Protein AF-A0A838J2B7-F1 (afdb_monomer)

Mean predicted aligned error: 11.48 Å

Sequence (201 aa):
MEIVDRGQGKREWSMERNNLASLQYEGLQAEKRDKMNARLQIWSLFVGLVGAFGLASLQAGTVSYLVALYPFLAMCIARYASHNESVLDQVKEYLLKIEEKSNYSGYERYNRTSQRRSSGSHLKALRDAILTTQALATCMIAVRLLDNSIPLTVVIVVVELVVLIATWRLLRGPCLSLPTVWNTCRKRIHVTLHSENAREA

Radius of gyration: 25.35 Å; Cα contacts (8 Å, |Δi|>4): 107; chains: 1; bounding box: 70×47×80 Å

Foldseek 3Di:
DDPPCPPVVVVVVVVVVVVVLVVVLVVLVVLLVVLVVVLVVLVVVVVVLLVVLVVQCPDDDDSNCCLLCSLVVLLVSLLVNLVSLLVSVVSLVVSVVSCVVVVHPDPSVVCVVVVVPVSLPSLVVSLVVSLVSLVVSLVSVLVVCVVPDPVVNVVSNVVSVVSNVSSNCSSVPPSPNPPPVVVVVVVVVVVVVVVVVVVVD

Structure (mmCIF, N/CA/C/O backbone):
data_AF-A0A838J2B7-F1
#
_entry.id   AF-A0A838J2B7-F1
#
loop_
_atom_site.group_PDB
_atom_site.id
_atom_site.type_symbol
_atom_site.label_atom_id
_atom_site.label_alt_id
_atom_site.label_comp_id
_atom_site.label_asym_id
_atom_site.label_entity_id
_atom_site.label_seq_id
_atom_site.pdbx_PDB_ins_code
_atom_site.Cartn_x
_atom_site.Cartn_y
_atom_site.Cartn_z
_atom_site.occupancy
_atom_site.B_iso_or_equiv
_atom_site.auth_seq_id
_atom_site.auth_comp_id
_atom_site.auth_asym_id
_atom_site.auth_atom_id
_atom_site.pdbx_PDB_model_num
ATOM 1 N N . MET A 1 1 ? -45.005 -23.645 50.947 1.00 41.09 1 MET A N 1
ATOM 2 C CA . MET A 1 1 ? -45.191 -22.494 50.039 1.00 41.09 1 MET A CA 1
ATOM 3 C C . MET A 1 1 ? -43.827 -21.826 49.913 1.00 41.09 1 MET A C 1
ATOM 5 O O . MET A 1 1 ? -43.489 -20.972 50.718 1.00 41.09 1 MET A O 1
ATOM 9 N N . GLU A 1 2 ? -42.982 -22.328 49.012 1.00 45.53 2 GLU A N 1
ATOM 10 C CA . GLU A 1 2 ? -41.641 -21.780 48.783 1.00 45.53 2 GLU A CA 1
ATOM 11 C C . GLU A 1 2 ? -41.741 -20.634 47.782 1.00 45.53 2 GLU A C 1
ATOM 13 O O . GLU A 1 2 ? -42.086 -20.822 46.615 1.00 45.53 2 GLU A O 1
ATOM 18 N N . ILE A 1 3 ? -41.462 -19.424 48.259 1.00 52.47 3 ILE A N 1
ATOM 19 C CA . ILE A 1 3 ? -41.260 -18.260 47.405 1.00 52.47 3 ILE A CA 1
ATOM 20 C C . ILE A 1 3 ? -39.850 -18.414 46.837 1.00 52.47 3 ILE A C 1
ATOM 22 O O . ILE A 1 3 ? -38.874 -17.947 47.415 1.00 52.47 3 ILE A O 1
ATOM 26 N N . VAL A 1 4 ? -39.746 -19.152 45.731 1.00 57.50 4 VAL A N 1
ATOM 27 C CA . VAL A 1 4 ? -38.505 -19.278 44.965 1.00 57.50 4 VAL A CA 1
ATOM 28 C C . VAL A 1 4 ? -38.117 -17.890 44.460 1.00 57.50 4 VAL A C 1
ATOM 30 O O . VAL A 1 4 ? -38.847 -17.249 43.696 1.00 57.50 4 VAL A O 1
ATOM 33 N N . ASP A 1 5 ? -36.964 -17.439 44.939 1.00 56.81 5 ASP A N 1
ATOM 34 C CA . ASP A 1 5 ? -36.328 -16.153 44.695 1.00 56.81 5 ASP A CA 1
ATOM 35 C C . ASP A 1 5 ? -35.980 -15.977 43.203 1.00 56.81 5 ASP A C 1
ATOM 37 O O . ASP A 1 5 ? -34.863 -16.217 42.745 1.00 56.81 5 ASP A O 1
ATOM 41 N N . ARG A 1 6 ? -36.960 -15.539 42.397 1.00 56.44 6 ARG A N 1
ATOM 42 C CA . ARG A 1 6 ? -36.756 -15.179 40.977 1.00 56.44 6 ARG A CA 1
ATOM 43 C C . ARG A 1 6 ? -35.840 -13.955 40.789 1.00 56.44 6 ARG A C 1
ATOM 45 O O . ARG A 1 6 ? -35.587 -13.558 39.649 1.00 56.44 6 ARG A O 1
ATOM 52 N N . GLY A 1 7 ? -35.371 -13.325 41.869 1.00 54.50 7 GLY A N 1
ATOM 53 C CA . GLY A 1 7 ? -34.506 -12.148 41.835 1.00 54.50 7 GLY A CA 1
ATOM 54 C C . GLY A 1 7 ? -33.035 -12.468 41.565 1.00 54.50 7 GLY A C 1
ATOM 55 O O . GLY A 1 7 ? -32.361 -11.666 40.913 1.00 54.50 7 GLY A O 1
ATOM 56 N N . GLN A 1 8 ? -32.545 -13.634 42.004 1.00 53.47 8 GLN A N 1
ATOM 57 C CA . GLN A 1 8 ? -31.124 -13.992 41.888 1.00 53.47 8 GLN A CA 1
ATOM 58 C C . GLN A 1 8 ? -30.700 -14.292 40.448 1.00 53.47 8 GLN A C 1
ATOM 60 O O . GLN A 1 8 ? -29.741 -13.688 39.965 1.00 53.47 8 GLN A O 1
ATOM 65 N N . GLY A 1 9 ? -31.484 -15.084 39.708 1.00 52.41 9 GLY A N 1
ATOM 66 C CA . GLY A 1 9 ? -31.160 -15.404 38.314 1.00 52.41 9 GLY A CA 1
ATOM 67 C C . GLY A 1 9 ? -31.020 -14.150 37.445 1.00 52.41 9 GLY A C 1
ATOM 68 O O . GLY A 1 9 ? -30.077 -14.017 36.674 1.00 52.41 9 GLY A O 1
ATOM 69 N N . LYS A 1 10 ? -31.895 -13.147 37.618 1.00 54.88 10 LYS A N 1
ATOM 70 C CA . LYS A 1 10 ? -31.857 -11.910 36.814 1.00 54.88 10 LYS A CA 1
ATOM 71 C C . LYS A 1 10 ? -30.566 -11.097 37.005 1.00 54.88 10 LYS A C 1
ATOM 73 O O . LYS A 1 10 ? -30.174 -10.390 36.076 1.00 54.88 10 LYS A O 1
ATOM 78 N N . ARG A 1 11 ? -29.921 -11.185 38.178 1.00 54.81 11 ARG A N 1
ATOM 79 C CA . ARG A 1 11 ? -28.642 -10.510 38.464 1.00 54.81 11 ARG A CA 1
ATOM 80 C C . ARG A 1 11 ? -27.459 -11.256 37.847 1.00 54.81 11 ARG A C 1
ATOM 82 O O . ARG A 1 11 ? -26.610 -10.601 37.245 1.00 54.81 11 ARG A O 1
ATOM 89 N N . GLU A 1 12 ? -27.449 -12.585 37.892 1.00 55.91 12 GLU A N 1
ATOM 90 C CA . GLU A 1 12 ? -26.431 -13.419 37.230 1.00 55.91 12 GLU A CA 1
ATOM 91 C C . GLU A 1 12 ? -26.386 -13.180 35.714 1.00 55.91 12 GLU A C 1
ATOM 93 O O . GLU A 1 12 ? -25.348 -12.782 35.184 1.00 55.91 12 GLU A O 1
ATOM 98 N N . TRP A 1 13 ? -27.542 -13.231 35.036 1.00 55.97 13 TRP A N 1
ATOM 99 C CA . TRP A 1 13 ? -27.650 -12.943 33.595 1.00 55.97 13 TRP A CA 1
ATOM 100 C C . TRP A 1 13 ? -27.241 -11.510 33.212 1.00 55.97 13 TRP A C 1
ATOM 102 O O . TRP A 1 13 ? -27.039 -11.204 32.032 1.00 55.97 13 TRP A O 1
ATOM 112 N N . SER A 1 14 ? -27.209 -10.581 34.173 1.00 59.03 14 SER A N 1
ATOM 113 C CA . SER A 1 14 ? -26.758 -9.203 33.946 1.00 59.03 14 SER A CA 1
ATOM 114 C C . SER A 1 14 ? -25.241 -9.060 34.095 1.00 59.03 14 SER A C 1
ATOM 116 O O . SER A 1 14 ? -24.624 -8.367 33.289 1.00 59.03 14 SER A O 1
ATOM 118 N N . MET A 1 15 ? -24.630 -9.773 35.050 1.00 58.16 15 MET A N 1
ATOM 119 C CA . MET A 1 15 ? -23.174 -9.811 35.217 1.00 58.16 15 MET A CA 1
ATOM 120 C C . MET A 1 15 ? -22.492 -10.547 34.064 1.00 58.16 15 MET A C 1
ATOM 122 O O . MET A 1 15 ? -21.508 -10.049 33.523 1.00 58.16 15 MET A O 1
ATOM 126 N N . GLU A 1 16 ? -23.055 -11.668 33.616 1.00 62.00 16 GLU A N 1
ATOM 127 C CA . GLU A 1 16 ? -22.511 -12.427 32.489 1.00 62.00 16 GLU A CA 1
ATOM 128 C C . GLU A 1 16 ? -22.553 -11.621 31.180 1.00 62.00 16 GLU A C 1
ATOM 130 O O . GLU A 1 16 ? -21.563 -11.549 30.454 1.00 62.00 16 GLU A O 1
ATOM 135 N N . ARG A 1 17 ? -23.653 -10.901 30.912 1.00 60.91 17 ARG A N 1
ATOM 136 C CA . ARG A 1 17 ? -23.752 -10.008 29.742 1.00 60.91 17 ARG A CA 1
ATOM 137 C C . ARG A 1 17 ? -22.763 -8.847 29.782 1.00 60.91 17 ARG A C 1
ATOM 139 O O . ARG A 1 17 ? -22.228 -8.484 28.736 1.00 60.91 17 ARG A O 1
ATOM 146 N N . ASN A 1 18 ? -22.509 -8.282 30.960 1.00 66.12 18 ASN A N 1
ATOM 147 C CA . ASN A 1 18 ? -21.516 -7.221 31.118 1.00 66.12 18 ASN A CA 1
ATOM 148 C C . ASN A 1 18 ? -20.088 -7.750 30.901 1.00 66.12 18 ASN A C 1
ATOM 150 O O . ASN A 1 18 ? -19.308 -7.087 30.221 1.00 66.12 18 ASN A O 1
ATOM 154 N N . ASN A 1 19 ? -19.779 -8.962 31.377 1.00 70.00 19 ASN A N 1
ATOM 155 C CA . ASN A 1 19 ? -18.492 -9.625 31.134 1.00 70.00 19 ASN A CA 1
ATOM 156 C C . ASN A 1 19 ? -18.292 -10.009 29.658 1.00 70.00 19 ASN A C 1
ATOM 158 O O . ASN A 1 19 ? -17.203 -9.853 29.112 1.00 70.00 19 ASN A O 1
ATOM 162 N N . LEU A 1 20 ? -19.341 -10.466 28.968 1.00 69.00 20 LEU A N 1
ATOM 163 C CA . LEU A 1 20 ? -19.270 -10.738 27.528 1.00 69.00 20 LEU A CA 1
ATOM 164 C C . LEU A 1 20 ? -19.027 -9.454 26.723 1.00 69.00 20 LEU A C 1
ATOM 166 O O . LEU A 1 20 ? -18.262 -9.460 25.760 1.00 69.00 20 LEU A O 1
ATOM 170 N N . ALA A 1 21 ? -19.649 -8.342 27.124 1.00 68.19 21 ALA A N 1
ATOM 171 C CA . ALA A 1 21 ? -19.441 -7.048 26.485 1.00 68.19 21 ALA A CA 1
ATOM 172 C C . ALA A 1 21 ? -18.021 -6.502 26.719 1.00 68.19 21 ALA A C 1
ATOM 174 O O . ALA A 1 21 ? -17.429 -5.950 25.788 1.00 68.19 21 ALA A O 1
ATOM 175 N N . SER A 1 22 ? -17.451 -6.680 27.918 1.00 74.81 22 SER A N 1
ATOM 176 C CA . SER A 1 22 ? -16.067 -6.279 28.200 1.00 74.81 22 SER A CA 1
ATOM 177 C C . SER A 1 22 ? -15.058 -7.135 27.432 1.00 74.81 22 SER A C 1
ATOM 179 O O . SER A 1 22 ? -14.165 -6.580 26.798 1.00 74.81 22 SER A O 1
ATOM 181 N N . LEU A 1 23 ? -15.249 -8.458 27.378 1.00 78.50 23 LEU A N 1
ATOM 182 C CA . LEU A 1 23 ? -14.400 -9.366 26.596 1.00 78.50 23 LEU A CA 1
ATOM 183 C C . LEU A 1 23 ? -14.429 -9.040 25.095 1.00 78.50 23 LEU A C 1
ATOM 185 O O . LEU A 1 23 ? -13.388 -9.024 24.439 1.00 78.50 23 LEU A O 1
ATOM 189 N N . GLN A 1 24 ? -15.604 -8.724 24.539 1.00 77.94 24 GLN A N 1
ATOM 190 C CA . GLN A 1 24 ? -15.716 -8.278 23.145 1.00 77.94 24 GLN A CA 1
ATOM 191 C C . GLN A 1 24 ? -14.983 -6.954 22.898 1.00 77.94 24 GLN A C 1
ATOM 193 O O . GLN A 1 24 ? -14.338 -6.790 21.861 1.00 77.94 24 GLN A O 1
ATOM 198 N N . TYR A 1 25 ? -15.067 -6.013 23.842 1.00 79.50 25 TYR A N 1
ATOM 199 C CA . TYR A 1 25 ? -14.361 -4.738 23.748 1.00 79.50 25 TYR A CA 1
ATOM 200 C C . TYR A 1 25 ? -12.839 -4.927 23.771 1.00 79.50 25 TYR A C 1
ATOM 202 O O . TYR A 1 25 ? -12.134 -4.360 22.935 1.00 79.50 25 TYR A O 1
ATOM 210 N N . GLU A 1 26 ? -12.332 -5.760 24.681 1.00 82.50 26 GLU A N 1
ATOM 211 C CA . GLU A 1 26 ? -10.909 -6.102 24.770 1.00 82.50 26 GLU A CA 1
ATOM 212 C C . GLU A 1 26 ? -10.407 -6.813 23.508 1.00 82.50 26 GLU A C 1
ATOM 214 O O . GLU A 1 26 ? -9.342 -6.464 22.992 1.00 82.50 26 GLU A O 1
ATOM 219 N N . GLY A 1 27 ? -11.202 -7.736 22.955 1.00 84.75 27 GLY A N 1
ATOM 220 C CA . GLY A 1 27 ? -10.899 -8.404 21.689 1.00 84.75 27 GLY A CA 1
ATOM 221 C C . GLY A 1 27 ? -10.775 -7.423 20.519 1.00 84.75 27 GLY A C 1
ATOM 222 O O . GLY A 1 27 ? -9.783 -7.443 19.792 1.00 84.75 27 GLY A O 1
ATOM 223 N N . LEU A 1 28 ? -11.725 -6.493 20.376 1.00 82.06 28 LEU A N 1
ATOM 224 C CA . LEU A 1 28 ? -11.684 -5.459 19.330 1.00 82.06 28 LEU A CA 1
ATOM 225 C C . LEU A 1 28 ? -10.518 -4.472 19.521 1.00 82.06 28 LEU A C 1
ATOM 227 O O . LEU A 1 28 ? -9.924 -3.998 18.551 1.00 82.06 28 LEU A O 1
ATOM 231 N N . GLN A 1 29 ? -10.159 -4.165 20.769 1.00 86.12 29 GLN A N 1
ATOM 232 C CA . GLN A 1 29 ? -8.979 -3.362 21.106 1.00 86.12 29 GLN A CA 1
ATOM 233 C C . GLN A 1 29 ? -7.667 -4.076 20.746 1.00 86.12 29 GLN A C 1
ATOM 235 O O . GLN A 1 29 ? -6.719 -3.423 20.297 1.00 86.12 29 GLN A O 1
ATOM 240 N N . ALA A 1 30 ? -7.590 -5.396 20.942 1.00 87.88 30 ALA A N 1
ATOM 241 C CA . ALA A 1 30 ? -6.452 -6.206 20.512 1.00 87.88 30 ALA A CA 1
ATOM 242 C C . ALA A 1 30 ? -6.344 -6.229 18.980 1.00 87.88 30 ALA A C 1
ATOM 244 O O . ALA A 1 30 ? -5.296 -5.877 18.442 1.00 87.88 30 ALA A O 1
ATOM 245 N N . GLU A 1 31 ? -7.450 -6.479 18.273 1.00 85.50 31 GLU A N 1
ATOM 246 C CA . GLU A 1 31 ? -7.479 -6.468 16.805 1.00 85.50 31 GLU A CA 1
ATOM 247 C C . GLU A 1 31 ? -7.051 -5.105 16.233 1.00 85.50 31 GLU A C 1
ATOM 249 O O . GLU A 1 31 ? -6.242 -5.027 15.304 1.00 85.50 31 GLU A O 1
ATOM 254 N N . LYS A 1 32 ? -7.525 -4.000 16.823 1.00 86.94 32 LYS A N 1
ATOM 255 C CA . LYS A 1 32 ? -7.088 -2.647 16.450 1.00 86.94 32 LYS A CA 1
ATOM 256 C C . LYS A 1 32 ? -5.569 -2.483 16.589 1.00 86.94 32 LYS A C 1
ATOM 258 O O . LYS A 1 32 ? -4.944 -1.894 15.703 1.00 86.94 32 LYS A O 1
ATOM 263 N N . ARG A 1 33 ? -4.974 -2.973 17.684 1.00 88.25 33 ARG A N 1
ATOM 264 C CA . ARG A 1 33 ? -3.519 -2.920 17.911 1.00 88.25 33 ARG A CA 1
ATOM 265 C C . ARG A 1 33 ? -2.760 -3.746 16.878 1.00 88.25 33 ARG A C 1
ATOM 267 O O . ARG A 1 33 ? -1.802 -3.230 16.303 1.00 88.25 33 ARG A O 1
ATOM 274 N N . ASP A 1 34 ? -3.229 -4.948 16.565 1.00 89.38 34 ASP A N 1
ATOM 275 C CA . ASP A 1 34 ? -2.608 -5.810 15.555 1.00 89.38 34 ASP A CA 1
ATOM 276 C C . ASP A 1 34 ? -2.622 -5.159 14.170 1.00 89.38 34 ASP A C 1
ATOM 278 O O . ASP A 1 34 ? -1.604 -5.110 13.476 1.00 89.38 34 ASP A O 1
ATOM 282 N N . LYS A 1 35 ? -3.751 -4.557 13.782 1.00 86.38 35 LYS A N 1
ATOM 283 C CA . LYS A 1 35 ? -3.875 -3.829 12.510 1.00 86.38 35 LYS A CA 1
ATOM 284 C C . LYS A 1 35 ? -3.022 -2.563 12.470 1.00 86.38 35 LYS A C 1
ATOM 286 O O . LYS A 1 35 ? -2.488 -2.221 11.416 1.00 86.38 35 LYS A O 1
ATOM 291 N N . MET A 1 36 ? -2.844 -1.878 13.600 1.00 86.88 36 MET A N 1
ATOM 292 C CA . MET A 1 36 ? -1.889 -0.773 13.690 1.00 86.88 36 MET A CA 1
ATOM 293 C C . MET A 1 36 ? -0.442 -1.253 13.545 1.00 86.88 36 MET A C 1
ATOM 295 O O . MET A 1 36 ? 0.331 -0.596 12.851 1.00 86.88 36 MET A O 1
ATOM 299 N N . ASN A 1 37 ? -0.082 -2.398 14.127 1.00 90.12 37 ASN A N 1
ATOM 300 C CA . ASN A 1 37 ? 1.255 -2.975 13.992 1.00 90.12 37 ASN A CA 1
ATOM 301 C C . ASN A 1 37 ? 1.535 -3.454 12.553 1.00 90.12 37 ASN A C 1
ATOM 303 O O . ASN A 1 37 ? 2.631 -3.265 12.027 1.00 90.12 37 ASN A O 1
ATOM 307 N N . ALA A 1 38 ? 0.512 -3.960 11.856 1.00 88.56 38 ALA A N 1
ATOM 308 C CA . ALA A 1 38 ? 0.607 -4.335 10.445 1.00 88.56 38 ALA A CA 1
ATOM 309 C C . ALA A 1 38 ? 1.046 -3.170 9.535 1.00 88.56 38 ALA A C 1
ATOM 311 O O . ALA A 1 38 ? 1.657 -3.405 8.494 1.00 88.56 38 ALA A O 1
ATOM 312 N N . ARG A 1 39 ? 0.807 -1.907 9.924 1.00 90.50 39 ARG A N 1
ATOM 313 C CA . ARG A 1 39 ? 1.324 -0.733 9.197 1.00 90.50 39 ARG A CA 1
ATOM 314 C C . ARG A 1 39 ? 2.850 -0.707 9.170 1.00 90.50 39 ARG A C 1
ATOM 316 O O . ARG A 1 39 ? 3.431 -0.487 8.113 1.00 90.50 39 ARG A O 1
ATOM 323 N N . LEU A 1 40 ? 3.501 -0.976 10.304 1.00 90.31 40 LEU A N 1
ATOM 324 C CA . LEU A 1 40 ? 4.964 -1.043 10.384 1.00 90.31 40 LEU A CA 1
ATOM 325 C C . LEU A 1 40 ? 5.509 -2.197 9.540 1.00 90.31 40 LEU A C 1
ATOM 327 O O . LEU A 1 40 ? 6.508 -2.031 8.846 1.00 90.31 40 LEU A O 1
ATOM 331 N N . GLN A 1 41 ? 4.810 -3.335 9.536 1.00 93.06 41 GLN A N 1
ATOM 332 C CA . GLN A 1 41 ? 5.162 -4.477 8.694 1.00 93.06 41 GLN A CA 1
ATOM 333 C C . GLN A 1 41 ? 5.045 -4.156 7.194 1.00 93.06 41 GLN A C 1
ATOM 335 O O . GLN A 1 41 ? 5.874 -4.588 6.400 1.00 93.06 41 GLN A O 1
ATOM 340 N N . ILE A 1 42 ? 4.041 -3.375 6.786 1.00 92.81 42 ILE A N 1
ATOM 341 C CA . ILE A 1 42 ? 3.911 -2.913 5.396 1.00 92.81 42 ILE A CA 1
ATOM 342 C C . ILE A 1 42 ? 5.105 -2.037 5.006 1.00 92.81 42 ILE A C 1
ATOM 344 O O . ILE A 1 42 ? 5.654 -2.209 3.919 1.00 92.81 42 ILE A O 1
ATOM 348 N N . TRP A 1 43 ? 5.540 -1.135 5.890 1.00 93.69 43 TRP A N 1
ATOM 349 C CA . TRP A 1 43 ? 6.720 -0.306 5.640 1.00 93.69 43 TRP A CA 1
ATOM 350 C C . TRP A 1 43 ? 8.007 -1.119 5.566 1.00 93.69 43 TRP A C 1
ATOM 352 O O . TRP A 1 43 ? 8.809 -0.878 4.668 1.00 93.69 43 TRP A O 1
ATOM 362 N N . SER A 1 44 ? 8.208 -2.093 6.455 1.00 94.81 44 SER A N 1
ATOM 363 C CA . SER A 1 44 ? 9.405 -2.937 6.403 1.00 94.81 44 SER A CA 1
ATOM 364 C C . SER A 1 44 ? 9.446 -3.786 5.131 1.00 94.81 44 SER A C 1
ATOM 366 O O . SER A 1 44 ? 10.490 -3.860 4.486 1.00 94.81 44 SER A O 1
ATOM 368 N N . LEU A 1 45 ? 8.304 -4.343 4.711 1.00 94.31 45 LEU A N 1
ATOM 369 C CA . LEU A 1 45 ? 8.171 -5.044 3.433 1.00 94.31 45 LEU A CA 1
ATOM 370 C C . LEU A 1 45 ? 8.463 -4.121 2.248 1.00 94.31 45 LEU A C 1
ATOM 372 O O . LEU A 1 45 ? 9.200 -4.507 1.347 1.00 94.31 45 LEU A O 1
ATOM 376 N N . PHE A 1 46 ? 7.925 -2.899 2.257 1.00 94.06 46 PHE A N 1
ATOM 377 C CA . PHE A 1 46 ? 8.173 -1.914 1.207 1.00 94.06 46 PHE A CA 1
ATOM 378 C C . PHE A 1 46 ? 9.655 -1.527 1.117 1.00 94.06 46 PHE A C 1
ATOM 380 O O . PHE A 1 46 ? 10.227 -1.568 0.032 1.00 94.06 46 PHE A O 1
ATOM 387 N N . VAL A 1 47 ? 10.303 -1.215 2.243 1.00 94.62 47 VAL A N 1
ATOM 388 C CA . VAL A 1 47 ? 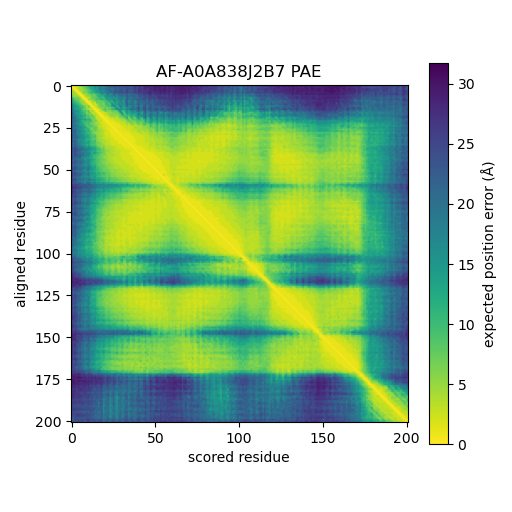11.736 -0.878 2.279 1.00 94.62 47 VAL A CA 1
ATOM 389 C C . VAL A 1 47 ? 12.588 -2.058 1.809 1.00 94.62 47 VAL A C 1
ATOM 391 O O . VAL A 1 47 ? 13.510 -1.863 1.019 1.00 94.62 47 VAL A O 1
ATOM 394 N N . GLY A 1 48 ? 12.256 -3.281 2.231 1.00 95.12 48 GLY A N 1
ATOM 395 C CA . GLY A 1 48 ? 12.925 -4.494 1.760 1.00 95.12 48 GLY A CA 1
ATOM 396 C C . GLY A 1 48 ? 12.777 -4.693 0.250 1.00 95.12 48 GLY A C 1
ATOM 397 O O . GLY A 1 48 ? 13.759 -4.990 -0.428 1.00 95.12 48 GLY A O 1
ATOM 398 N N . LEU A 1 49 ? 11.576 -4.458 -0.289 1.00 93.81 49 LEU A N 1
ATOM 399 C CA . LEU A 1 49 ? 11.291 -4.519 -1.722 1.00 93.81 49 LEU A CA 1
ATOM 400 C C . LEU A 1 49 ? 12.135 -3.489 -2.490 1.00 93.81 49 LEU A C 1
ATOM 402 O O . LEU A 1 49 ? 12.876 -3.848 -3.402 1.00 93.81 49 LEU A O 1
ATOM 406 N N . VAL A 1 50 ? 12.071 -2.217 -2.093 1.00 93.06 50 VAL A N 1
ATOM 407 C CA . VAL A 1 50 ? 12.826 -1.127 -2.730 1.00 93.06 50 VAL A CA 1
ATOM 408 C C . VAL A 1 50 ? 14.331 -1.389 -2.666 1.00 93.06 50 VAL A C 1
ATOM 410 O O . VAL A 1 50 ? 15.019 -1.202 -3.666 1.00 93.06 50 VAL A O 1
ATOM 413 N N . GLY A 1 51 ? 14.846 -1.873 -1.534 1.00 92.81 51 GLY A N 1
ATOM 414 C CA . GLY A 1 51 ? 16.257 -2.228 -1.383 1.00 92.81 51 GLY A CA 1
ATOM 415 C C . GLY A 1 51 ? 16.680 -3.379 -2.299 1.00 92.81 51 GLY A C 1
ATOM 416 O O . GLY A 1 51 ? 17.673 -3.260 -3.017 1.00 92.81 51 GLY A O 1
ATOM 417 N N . ALA A 1 52 ? 15.908 -4.470 -2.331 1.00 91.88 52 ALA A N 1
ATOM 418 C CA . ALA A 1 52 ? 16.207 -5.638 -3.157 1.00 91.88 52 ALA A CA 1
ATOM 419 C C . ALA A 1 52 ? 16.211 -5.303 -4.658 1.00 91.88 52 ALA A C 1
ATOM 421 O O . ALA A 1 52 ? 17.162 -5.638 -5.365 1.00 91.88 52 ALA A O 1
ATOM 422 N N . PHE A 1 53 ? 15.186 -4.596 -5.145 1.00 90.62 53 PHE A N 1
ATOM 423 C CA . PHE A 1 53 ? 15.110 -4.205 -6.556 1.00 90.62 53 PHE A CA 1
ATOM 424 C C . PHE A 1 53 ? 16.060 -3.060 -6.907 1.00 90.62 53 PHE A C 1
ATOM 426 O O . PHE A 1 53 ? 16.585 -3.031 -8.018 1.00 90.62 53 PHE A O 1
ATOM 433 N N . GLY A 1 54 ? 16.352 -2.165 -5.961 1.00 88.75 54 GLY A N 1
ATOM 434 C CA . GLY A 1 54 ? 17.401 -1.159 -6.106 1.00 88.75 54 GLY A CA 1
ATOM 435 C C . GLY A 1 54 ? 18.757 -1.809 -6.374 1.00 88.75 54 GLY A C 1
ATOM 436 O O . GLY A 1 54 ? 19.407 -1.480 -7.364 1.00 88.75 54 GLY A O 1
ATOM 437 N N . LEU A 1 55 ? 19.144 -2.808 -5.574 1.00 90.00 55 LEU A N 1
ATOM 438 C CA . LEU A 1 55 ? 20.373 -3.576 -5.799 1.00 90.00 55 LEU A CA 1
ATOM 439 C C . LEU A 1 55 ? 20.336 -4.374 -7.110 1.00 90.00 55 LEU A C 1
ATOM 441 O O . LEU A 1 55 ? 21.312 -4.347 -7.859 1.00 90.00 55 LEU A O 1
ATOM 445 N N . ALA A 1 56 ? 19.214 -5.028 -7.432 1.00 88.25 56 ALA A N 1
ATOM 446 C CA . ALA A 1 56 ? 19.057 -5.759 -8.694 1.00 88.25 56 ALA A CA 1
ATOM 447 C C . ALA A 1 56 ? 19.196 -4.841 -9.923 1.00 88.25 56 ALA A C 1
ATOM 449 O O . ALA A 1 56 ? 19.763 -5.245 -10.936 1.00 88.25 56 ALA A O 1
ATOM 450 N N . SER A 1 57 ? 18.742 -3.586 -9.827 1.00 85.50 57 SER A N 1
ATOM 451 C CA . SER A 1 57 ? 18.863 -2.603 -10.910 1.00 85.50 57 SER A CA 1
ATOM 452 C C . SER A 1 57 ? 20.315 -2.221 -11.218 1.00 85.50 57 SER A C 1
ATOM 454 O O . SER A 1 57 ? 20.647 -1.924 -12.365 1.00 85.50 57 SER A O 1
ATOM 456 N N . LEU A 1 58 ? 21.201 -2.268 -10.220 1.00 86.94 58 LEU A N 1
ATOM 457 C CA . LEU A 1 58 ? 22.620 -1.947 -10.385 1.00 86.94 58 LEU A CA 1
ATOM 458 C C . LEU A 1 58 ? 23.410 -3.098 -11.012 1.00 86.94 58 LEU A C 1
ATOM 460 O O . LEU A 1 58 ? 24.478 -2.870 -11.575 1.00 86.94 58 LEU A O 1
ATOM 464 N N . GLN A 1 59 ? 22.891 -4.325 -10.947 1.00 87.81 59 GLN A N 1
ATOM 465 C CA . GLN A 1 59 ? 23.545 -5.475 -11.556 1.00 87.81 59 GLN A CA 1
ATOM 466 C C . GLN A 1 59 ? 23.459 -5.404 -13.088 1.00 87.81 59 GLN A C 1
ATOM 468 O O . GLN A 1 59 ? 22.469 -4.948 -13.672 1.00 87.81 59 GLN A O 1
ATOM 473 N N . ALA A 1 60 ? 24.533 -5.834 -13.748 1.00 81.00 60 ALA A N 1
ATOM 474 C CA . ALA A 1 60 ? 24.587 -5.959 -15.199 1.00 81.00 60 ALA A CA 1
ATOM 475 C C . ALA A 1 60 ? 23.967 -7.291 -15.655 1.00 81.00 60 ALA A C 1
ATOM 477 O O . ALA A 1 60 ? 23.914 -8.266 -14.905 1.00 81.00 60 ALA A O 1
ATOM 478 N N . GLY A 1 61 ? 23.521 -7.340 -16.910 1.00 82.00 61 GLY A N 1
ATOM 479 C CA . GLY A 1 61 ? 22.967 -8.550 -17.516 1.00 82.00 61 GLY A CA 1
ATOM 480 C C . GLY A 1 61 ? 21.498 -8.804 -17.172 1.00 82.00 61 GLY A C 1
ATOM 481 O O . GLY A 1 61 ? 20.737 -7.888 -16.848 1.00 82.00 61 GLY A O 1
ATOM 482 N N . THR A 1 62 ? 21.084 -10.068 -17.283 1.00 82.44 62 THR A N 1
ATOM 483 C CA . THR A 1 62 ? 19.670 -10.476 -17.248 1.00 82.44 62 THR A CA 1
ATOM 484 C C . THR A 1 62 ? 18.981 -10.223 -15.908 1.00 82.44 62 THR A C 1
ATOM 486 O O . THR A 1 62 ? 17.771 -10.013 -15.875 1.00 82.44 62 THR A O 1
ATOM 489 N N . VAL A 1 63 ? 19.741 -10.178 -14.810 1.00 82.94 63 VAL A N 1
ATOM 490 C CA . VAL A 1 63 ? 19.206 -9.951 -13.456 1.00 82.94 63 VAL A CA 1
ATOM 491 C C . VAL A 1 63 ? 18.539 -8.579 -13.329 1.00 82.94 63 VAL A C 1
ATOM 493 O O . VAL A 1 63 ? 17.559 -8.430 -12.603 1.00 82.94 63 VAL A O 1
ATOM 496 N N . SER A 1 64 ? 18.986 -7.589 -14.105 1.00 80.31 64 SER A N 1
ATOM 497 C C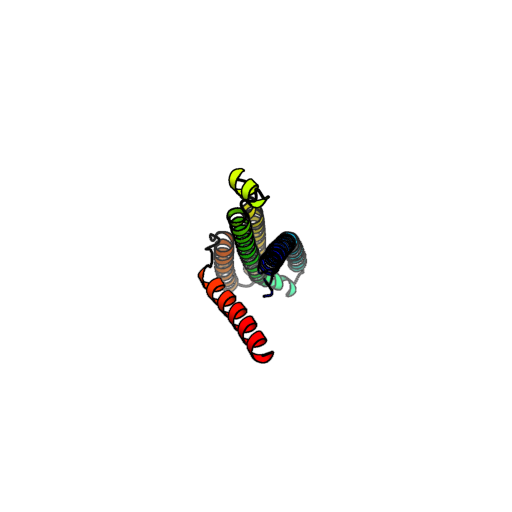A . SER A 1 64 ? 18.386 -6.253 -14.093 1.00 80.31 64 SER A CA 1
ATOM 498 C C . SER A 1 64 ? 16.951 -6.198 -14.617 1.00 80.31 64 SER A C 1
ATOM 500 O O . SER A 1 64 ? 16.187 -5.325 -14.207 1.00 80.31 64 SER A O 1
ATOM 502 N N . TYR A 1 65 ? 16.536 -7.159 -15.449 1.00 81.25 65 TYR A N 1
ATOM 503 C CA . TYR A 1 65 ? 15.152 -7.239 -15.919 1.00 81.25 65 TYR A CA 1
ATOM 504 C C . TYR A 1 65 ? 14.176 -7.661 -14.817 1.00 81.25 65 TYR A C 1
ATOM 506 O O . TYR A 1 65 ? 12.977 -7.429 -14.956 1.00 81.25 65 TYR A O 1
ATOM 514 N N . LEU A 1 66 ? 14.662 -8.200 -13.688 1.00 85.81 66 LEU A N 1
ATOM 515 C CA . LEU A 1 66 ? 13.807 -8.475 -12.530 1.00 85.81 66 LEU A CA 1
ATOM 516 C C . LEU A 1 66 ? 13.137 -7.204 -12.002 1.00 85.81 66 LEU A C 1
ATOM 518 O O . LEU A 1 66 ? 12.049 -7.297 -11.446 1.00 85.81 66 LEU A O 1
ATOM 522 N N . VAL A 1 67 ? 13.716 -6.018 -12.228 1.00 85.19 67 VAL A N 1
ATOM 523 C CA . VAL A 1 67 ? 13.112 -4.733 -11.838 1.00 85.19 67 VAL A CA 1
ATOM 524 C C . VAL A 1 67 ? 11.715 -4.548 -12.443 1.00 85.19 67 VAL A C 1
ATOM 526 O O . VAL A 1 67 ? 10.872 -3.931 -11.802 1.00 85.19 67 VAL A O 1
ATOM 529 N N . ALA A 1 68 ? 11.405 -5.164 -13.590 1.00 82.88 68 ALA A N 1
ATOM 530 C CA . ALA A 1 68 ? 10.062 -5.137 -14.181 1.00 82.88 68 ALA A CA 1
ATOM 531 C C . ALA A 1 68 ? 8.988 -5.854 -13.332 1.00 82.88 68 ALA A C 1
ATOM 533 O O . ALA A 1 68 ? 7.794 -5.652 -13.532 1.00 82.88 68 ALA A O 1
ATOM 534 N N . LEU A 1 69 ? 9.381 -6.684 -12.358 1.00 86.75 69 LEU A N 1
ATOM 535 C CA . LEU A 1 69 ? 8.451 -7.303 -11.406 1.00 86.75 69 LEU A CA 1
ATOM 536 C C . LEU A 1 69 ? 8.089 -6.374 -10.241 1.00 86.75 69 LEU A C 1
ATOM 538 O O . LEU A 1 69 ? 7.070 -6.594 -9.579 1.00 86.75 69 LEU A O 1
ATOM 542 N N . TYR A 1 70 ? 8.898 -5.342 -9.979 1.00 89.38 70 TYR A N 1
ATOM 543 C CA . TYR A 1 70 ? 8.692 -4.420 -8.862 1.00 89.38 70 TYR A CA 1
ATOM 544 C C . TYR A 1 70 ? 7.278 -3.812 -8.851 1.00 89.38 70 TYR A C 1
ATOM 546 O O . TYR A 1 70 ? 6.629 -3.849 -7.803 1.00 89.38 70 TYR A O 1
ATOM 554 N N . PRO A 1 71 ? 6.733 -3.321 -9.977 1.00 86.12 71 PRO A N 1
ATOM 555 C CA . PRO A 1 71 ? 5.462 -2.595 -9.963 1.00 86.12 71 PRO A CA 1
ATOM 556 C C . PRO A 1 71 ? 4.271 -3.500 -9.655 1.00 86.12 71 PRO A C 1
ATOM 558 O O . PRO A 1 71 ? 3.367 -3.086 -8.926 1.00 86.12 71 PRO A O 1
ATOM 561 N N . PHE A 1 72 ? 4.321 -4.765 -10.080 1.00 88.25 72 PHE A N 1
ATOM 562 C CA . PHE A 1 72 ? 3.349 -5.789 -9.690 1.00 88.25 72 PHE A CA 1
ATOM 563 C C . PHE A 1 72 ? 3.390 -6.078 -8.185 1.00 88.25 72 PHE A C 1
ATOM 565 O O . PHE A 1 72 ? 2.348 -6.134 -7.531 1.00 88.25 72 PHE A O 1
ATOM 572 N N . LEU A 1 73 ? 4.585 -6.218 -7.606 1.00 91.44 73 LEU A N 1
ATOM 573 C CA . LEU A 1 73 ? 4.736 -6.457 -6.168 1.00 91.44 73 LEU A CA 1
ATOM 574 C C . LEU A 1 73 ? 4.309 -5.237 -5.344 1.00 91.44 73 LEU A C 1
ATOM 576 O O . LEU A 1 73 ? 3.610 -5.379 -4.340 1.00 91.44 73 LEU A O 1
ATOM 580 N N . ALA A 1 74 ? 4.646 -4.034 -5.802 1.00 89.38 74 ALA A N 1
ATOM 581 C CA . ALA A 1 74 ? 4.200 -2.788 -5.197 1.00 89.38 74 ALA A CA 1
ATOM 582 C C . ALA A 1 74 ? 2.665 -2.649 -5.237 1.00 89.38 74 ALA A C 1
ATOM 584 O O . ALA A 1 74 ? 2.058 -2.236 -4.246 1.00 89.38 74 ALA A O 1
ATOM 585 N N . MET A 1 75 ? 2.011 -3.082 -6.322 1.00 87.62 75 MET A N 1
ATOM 586 C CA . MET A 1 75 ? 0.548 -3.158 -6.408 1.00 87.62 75 MET A CA 1
ATOM 587 C C . MET A 1 75 ? -0.043 -4.148 -5.388 1.00 87.62 75 MET A C 1
ATOM 589 O O . MET A 1 75 ? -1.063 -3.850 -4.759 1.00 87.62 75 MET A O 1
ATOM 593 N N . CYS A 1 76 ? 0.591 -5.305 -5.173 1.00 90.88 76 CYS A N 1
ATOM 594 C CA . CYS A 1 76 ? 0.176 -6.264 -4.143 1.00 90.88 76 CYS A CA 1
ATOM 595 C C . CYS A 1 76 ? 0.268 -5.666 -2.731 1.00 90.88 76 CYS A C 1
ATOM 597 O O . CYS A 1 76 ? -0.682 -5.790 -1.952 1.00 90.88 76 CYS A O 1
ATOM 599 N N . ILE A 1 77 ? 1.360 -4.957 -2.419 1.00 92.00 77 ILE A N 1
ATOM 600 C CA . ILE A 1 77 ? 1.520 -4.234 -1.147 1.00 92.00 77 ILE A CA 1
ATOM 601 C C . ILE A 1 77 ? 0.433 -3.165 -1.002 1.00 92.00 77 ILE A C 1
ATOM 603 O O . ILE A 1 77 ? -0.213 -3.082 0.043 1.00 92.00 77 ILE A O 1
ATOM 607 N N . ALA A 1 78 ? 0.173 -2.388 -2.056 1.00 88.94 78 ALA A N 1
ATOM 608 C CA . ALA A 1 78 ? -0.867 -1.365 -2.061 1.00 88.94 78 ALA A CA 1
ATOM 609 C C . ALA A 1 78 ? -2.263 -1.947 -1.789 1.00 88.94 78 ALA A C 1
ATOM 611 O O . ALA A 1 78 ? -3.022 -1.405 -0.981 1.00 88.94 78 ALA A O 1
ATOM 612 N N . ARG A 1 79 ? -2.594 -3.085 -2.413 1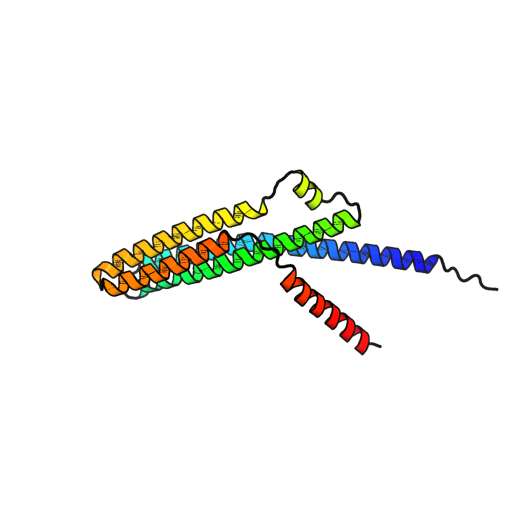.00 88.81 79 ARG A N 1
ATOM 613 C CA . ARG A 1 79 ? -3.849 -3.809 -2.168 1.00 88.81 79 ARG A CA 1
ATOM 614 C C . ARG A 1 79 ? -3.947 -4.296 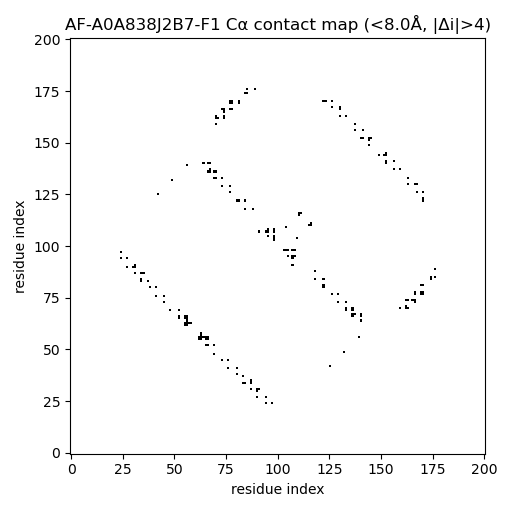-0.722 1.00 88.81 79 ARG A C 1
ATOM 616 O O . ARG A 1 79 ? -4.997 -4.133 -0.102 1.00 88.81 79 ARG A O 1
ATOM 623 N N . TYR A 1 80 ? -2.874 -4.876 -0.187 1.00 90.25 80 TYR A N 1
ATOM 624 C CA . TYR A 1 80 ? -2.831 -5.353 1.196 1.00 90.25 80 TYR A CA 1
ATOM 625 C C . TYR A 1 80 ? -2.981 -4.204 2.205 1.00 90.25 80 TYR A C 1
ATOM 627 O O . TYR A 1 80 ? -3.762 -4.305 3.152 1.00 90.25 80 TYR A O 1
ATOM 635 N N . ALA A 1 81 ? -2.311 -3.075 1.965 1.00 89.62 81 ALA A N 1
ATOM 636 C CA . ALA A 1 81 ? -2.421 -1.877 2.792 1.00 89.62 81 ALA A CA 1
ATOM 637 C C . ALA A 1 81 ? -3.838 -1.288 2.784 1.00 89.62 81 ALA A C 1
ATOM 639 O O . ALA A 1 81 ? -4.390 -0.999 3.844 1.00 89.62 81 ALA A O 1
ATOM 640 N N . SER A 1 82 ? -4.447 -1.171 1.600 1.00 86.25 82 SER A N 1
A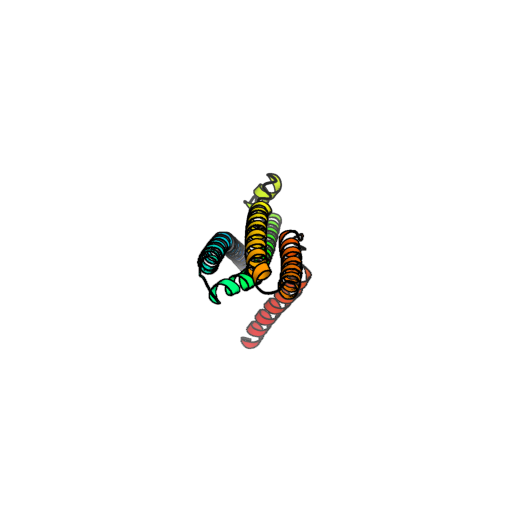TOM 641 C CA . SER A 1 82 ? -5.828 -0.699 1.434 1.00 86.25 82 SER A CA 1
ATOM 642 C C . SER A 1 82 ? -6.828 -1.593 2.179 1.00 86.25 82 SER A C 1
ATOM 644 O O . SER A 1 82 ? -7.687 -1.104 2.914 1.00 86.25 82 SER A O 1
ATOM 646 N N . HIS A 1 83 ? -6.664 -2.917 2.083 1.00 86.88 83 HIS A N 1
ATOM 647 C CA . HIS A 1 83 ? -7.499 -3.866 2.817 1.00 86.88 83 HIS A CA 1
ATOM 648 C C . HIS A 1 83 ? -7.349 -3.725 4.339 1.00 86.88 83 HIS A C 1
ATOM 650 O O . HIS A 1 83 ? -8.352 -3.667 5.049 1.00 86.88 83 HIS A O 1
ATOM 656 N N . ASN A 1 84 ? -6.118 -3.627 4.845 1.00 87.12 84 ASN A N 1
ATOM 657 C CA . ASN A 1 84 ? -5.873 -3.484 6.279 1.00 87.12 84 ASN A CA 1
ATOM 658 C C . ASN A 1 84 ? -6.447 -2.188 6.859 1.00 87.12 84 ASN A C 1
ATOM 660 O O . ASN A 1 84 ? -7.022 -2.227 7.946 1.00 87.12 84 ASN A O 1
ATOM 664 N N . GLU A 1 85 ? -6.344 -1.061 6.149 1.00 86.06 85 GLU A N 1
ATOM 665 C CA . GLU A 1 85 ? -6.979 0.187 6.595 1.00 86.06 85 GLU A CA 1
ATOM 666 C C . GLU A 1 85 ? -8.507 0.091 6.577 1.00 86.06 85 GLU A C 1
ATOM 668 O O . GLU A 1 85 ? -9.153 0.537 7.522 1.00 86.06 85 GLU A O 1
ATOM 673 N N . SER A 1 86 ? -9.096 -0.561 5.568 1.00 84.00 86 SER A N 1
ATOM 674 C CA . SER A 1 86 ? -10.546 -0.783 5.525 1.00 84.00 86 SER A CA 1
ATOM 675 C C . SER A 1 86 ? -11.045 -1.603 6.716 1.00 84.00 86 SER A C 1
ATOM 677 O O . SER A 1 86 ? -12.059 -1.255 7.323 1.00 84.00 86 SER A O 1
ATOM 679 N N . VAL A 1 87 ? -10.325 -2.665 7.089 1.00 84.19 87 VAL A N 1
ATOM 680 C CA . VAL A 1 87 ? -10.653 -3.472 8.275 1.00 84.19 87 VAL A CA 1
ATOM 681 C C . VAL A 1 87 ? -10.485 -2.647 9.552 1.00 84.19 87 VAL A C 1
ATOM 683 O O . VAL A 1 87 ? -11.356 -2.671 10.416 1.00 84.19 87 VAL A O 1
ATOM 686 N N . LEU A 1 88 ? -9.414 -1.857 9.663 1.00 85.88 88 LEU A N 1
ATOM 687 C CA . LEU A 1 88 ? -9.184 -1.000 10.826 1.00 85.88 88 LEU A CA 1
ATOM 688 C C . LEU A 1 88 ? -10.290 0.053 11.004 1.00 85.88 88 LEU A C 1
ATOM 690 O O . LEU A 1 88 ? -10.724 0.303 12.129 1.00 85.88 88 LEU A O 1
ATOM 694 N N . ASP A 1 89 ? -10.747 0.675 9.916 1.00 84.25 89 ASP A N 1
ATOM 695 C CA . ASP A 1 89 ? -11.856 1.631 9.952 1.00 84.25 89 ASP A CA 1
ATOM 696 C C . ASP A 1 89 ? -13.168 0.951 10.383 1.00 84.25 89 ASP A C 1
ATOM 698 O O . ASP A 1 89 ? -13.903 1.515 11.196 1.00 84.25 89 ASP A O 1
ATOM 702 N N . GLN A 1 90 ? -13.425 -0.286 9.938 1.00 82.69 90 GLN A N 1
ATOM 703 C CA . GLN A 1 90 ? -14.574 -1.077 10.398 1.00 82.69 90 GLN A CA 1
ATOM 704 C C . GLN A 1 90 ? -14.498 -1.375 11.901 1.00 82.69 90 GLN A C 1
ATOM 706 O O . GLN A 1 90 ? -15.475 -1.150 12.615 1.00 82.69 90 GLN A O 1
ATOM 711 N N . VAL A 1 91 ? -13.345 -1.830 12.404 1.00 85.62 91 VAL A N 1
ATOM 712 C CA . VAL A 1 91 ? -13.139 -2.118 13.837 1.00 85.62 91 VAL A CA 1
ATOM 713 C C . VAL A 1 91 ? -13.385 -0.869 14.689 1.00 85.62 91 VAL A C 1
ATOM 715 O O . VAL A 1 91 ? -14.079 -0.943 15.703 1.00 85.62 91 VAL A O 1
ATOM 718 N N . LYS A 1 92 ? -12.894 0.302 14.261 1.00 84.62 92 LYS A N 1
ATOM 719 C CA . LYS A 1 92 ? -13.156 1.580 14.950 1.00 84.62 92 LYS A CA 1
ATOM 720 C C . LYS A 1 92 ? -14.636 1.948 14.953 1.00 84.62 92 LYS A C 1
ATOM 722 O O . LYS A 1 92 ? -15.151 2.395 15.975 1.00 84.62 92 LYS A O 1
ATOM 727 N N . GLU A 1 93 ? -15.330 1.751 13.833 1.00 84.38 93 GLU A N 1
ATOM 728 C CA . GLU A 1 93 ? -16.771 2.001 13.750 1.00 84.38 93 GLU A CA 1
ATOM 729 C C . GLU A 1 93 ? -17.557 1.074 14.694 1.00 84.38 93 GLU A C 1
ATOM 731 O O . GLU A 1 93 ? -18.509 1.512 15.342 1.00 84.38 93 GLU A O 1
ATOM 736 N N . TYR A 1 94 ? -17.148 -0.192 14.822 1.00 82.69 94 TYR A N 1
ATOM 737 C CA . TYR A 1 94 ? -17.748 -1.130 15.774 1.00 82.69 94 TYR A CA 1
ATOM 738 C C . TYR A 1 94 ? -17.491 -0.744 17.227 1.00 82.69 94 TYR A C 1
ATOM 740 O O . TYR A 1 94 ? -18.439 -0.722 18.013 1.00 82.69 94 TYR A O 1
ATOM 748 N N . LEU A 1 95 ? -16.250 -0.395 17.575 1.00 83.44 95 LEU A N 1
ATOM 749 C CA . LEU A 1 95 ? -15.903 0.097 18.909 1.00 83.44 95 LEU A CA 1
ATOM 750 C C . LEU A 1 95 ? -16.755 1.312 19.282 1.00 83.44 95 LEU A C 1
ATOM 752 O O . LEU A 1 95 ? -17.350 1.339 20.355 1.00 83.44 95 LEU A O 1
ATOM 756 N N . LEU A 1 96 ? -16.909 2.261 18.359 1.00 83.50 96 LEU A N 1
ATOM 757 C CA . LEU A 1 96 ? -17.747 3.435 18.570 1.00 83.50 96 LEU A CA 1
ATOM 758 C C . LEU A 1 96 ? -19.223 3.072 18.798 1.00 83.50 96 LEU A C 1
ATOM 760 O O . LEU A 1 96 ? -19.850 3.610 19.706 1.00 83.50 96 LEU A O 1
ATOM 764 N N . LYS A 1 97 ? -19.783 2.134 18.020 1.00 84.38 97 LYS A N 1
ATOM 765 C CA . LYS A 1 97 ? -21.167 1.659 18.213 1.00 84.38 97 LYS A CA 1
ATOM 766 C C . LYS A 1 97 ? -21.368 0.986 19.571 1.00 84.38 97 LYS A C 1
ATOM 768 O O . LYS A 1 97 ? -22.456 1.085 20.136 1.00 84.38 97 LYS A O 1
ATOM 773 N N . ILE A 1 98 ? -20.361 0.278 20.082 1.00 82.06 98 ILE A N 1
ATOM 774 C CA . ILE A 1 98 ? -20.404 -0.332 21.419 1.00 82.06 98 ILE A CA 1
ATOM 775 C C . ILE A 1 98 ? -20.335 0.760 22.496 1.00 82.06 98 ILE A C 1
ATOM 777 O O . ILE A 1 98 ? -21.159 0.756 23.408 1.00 82.06 98 ILE A O 1
ATOM 781 N N . GLU A 1 99 ? -19.429 1.733 22.355 1.00 82.44 99 GLU A N 1
ATOM 782 C CA . GLU A 1 99 ? -19.308 2.875 23.274 1.00 82.44 99 GLU A CA 1
ATOM 783 C C . GLU A 1 99 ? -20.611 3.694 23.350 1.00 82.44 99 GLU A C 1
ATOM 785 O O . GLU A 1 99 ? -21.060 4.043 24.443 1.00 82.44 99 GLU A O 1
ATOM 790 N N . GLU A 1 100 ? -21.265 3.941 22.208 1.00 83.69 100 GLU A N 1
ATOM 791 C CA . GLU A 1 100 ? -22.558 4.636 22.136 1.00 83.69 100 GLU A CA 1
ATOM 792 C C . GLU A 1 100 ? -23.686 3.843 22.819 1.00 83.69 100 GLU A C 1
ATOM 794 O O . GLU A 1 100 ? -24.470 4.425 23.568 1.00 83.69 100 GLU A O 1
ATOM 799 N N . LYS A 1 101 ? -23.755 2.519 22.618 1.00 81.06 101 LYS A N 1
ATOM 800 C CA . LYS A 1 101 ? -24.783 1.662 23.243 1.00 81.06 101 LYS A CA 1
ATOM 801 C C . LYS A 1 101 ? -24.646 1.565 24.758 1.00 81.06 101 LYS A C 1
ATOM 803 O O . LYS A 1 101 ? -25.656 1.522 25.454 1.00 81.06 101 LYS A O 1
ATOM 808 N N . SER A 1 102 ? -23.416 1.532 25.256 1.00 75.06 102 SER A N 1
ATOM 809 C CA . SER A 1 102 ? -23.126 1.410 26.687 1.00 75.06 102 SER A CA 1
ATOM 810 C C . SER A 1 102 ? -23.038 2.765 27.400 1.00 75.06 102 SER A C 1
ATOM 812 O O . SER A 1 102 ? -22.681 2.806 28.574 1.00 75.06 102 SER A O 1
ATOM 814 N N . ASN A 1 103 ? -23.345 3.875 26.711 1.00 71.12 103 ASN A N 1
ATOM 815 C CA . ASN A 1 103 ? -23.206 5.247 27.218 1.00 71.12 103 ASN A CA 1
ATOM 816 C C . ASN A 1 103 ? -21.811 5.558 27.797 1.00 71.12 103 ASN A C 1
ATOM 818 O O . ASN A 1 103 ? -21.654 6.400 28.679 1.00 71.12 103 ASN A O 1
ATOM 822 N N . TYR A 1 104 ? -20.778 4.902 27.270 1.00 72.50 104 TYR A N 1
ATOM 823 C CA . TYR A 1 104 ? -19.406 5.058 27.728 1.00 72.50 104 TYR A CA 1
ATOM 824 C C . TYR A 1 104 ? -18.708 6.173 26.934 1.00 72.50 104 TYR A C 1
ATOM 826 O O . TYR A 1 104 ? -18.887 6.310 25.719 1.00 72.50 104 TYR A O 1
ATOM 834 N N . SER A 1 105 ? -17.916 7.014 27.599 1.00 69.12 105 SER A N 1
ATOM 835 C CA . SER A 1 105 ? -17.090 8.034 26.939 1.00 69.12 105 SER A CA 1
ATOM 836 C C . SER A 1 105 ? -15.696 7.471 26.669 1.00 69.12 105 SER A C 1
ATOM 838 O O . SER A 1 105 ? -14.740 7.782 27.379 1.00 69.12 105 SER A O 1
ATOM 840 N N . GLY A 1 106 ? -15.599 6.591 25.674 1.00 73.88 106 GLY A N 1
ATOM 841 C CA . GLY A 1 106 ? -14.344 5.942 25.318 1.00 73.88 106 GLY A CA 1
ATOM 842 C C . GLY A 1 106 ? -13.467 6.746 24.355 1.00 73.88 106 GLY A C 1
ATOM 843 O O . GLY A 1 106 ? -13.783 7.863 23.926 1.00 73.88 106 GLY A O 1
ATOM 844 N N . TYR A 1 107 ? -12.320 6.149 24.029 1.00 74.56 107 TYR A N 1
ATOM 845 C CA . TYR A 1 107 ? -11.288 6.749 23.185 1.00 74.56 107 TYR A CA 1
ATOM 846 C C . TYR A 1 107 ? -11.792 7.040 21.766 1.00 74.56 107 TYR A C 1
ATOM 848 O O . TYR A 1 107 ? -11.453 8.083 21.208 1.00 74.56 107 TYR A O 1
ATOM 856 N N . GLU A 1 108 ? -12.613 6.164 21.173 1.00 77.19 108 GLU A N 1
ATOM 857 C CA . GLU A 1 108 ? -13.108 6.375 19.805 1.00 77.19 108 GLU A CA 1
ATOM 858 C C . GLU A 1 108 ? -14.107 7.527 19.738 1.00 77.19 108 GLU A C 1
ATOM 860 O O . GLU A 1 108 ? -14.059 8.335 18.803 1.00 77.19 108 GLU A O 1
ATOM 865 N N . ARG A 1 109 ? -14.950 7.679 20.766 1.00 75.88 109 ARG A N 1
ATOM 866 C CA . ARG A 1 109 ? -15.833 8.841 20.896 1.00 75.88 109 ARG A CA 1
ATOM 867 C C . ARG A 1 109 ? -15.035 10.145 20.930 1.00 75.88 109 ARG A C 1
ATOM 869 O O . ARG A 1 109 ? -15.329 11.031 20.135 1.00 75.88 109 ARG A O 1
ATOM 876 N N . TYR A 1 110 ? -13.983 10.232 21.753 1.00 77.75 110 TYR A N 1
ATOM 877 C CA . TYR A 1 110 ? -13.078 11.395 21.806 1.00 77.75 110 TYR A CA 1
ATOM 878 C C . TYR A 1 110 ? -12.348 11.646 20.475 1.00 77.75 110 TYR A C 1
ATOM 880 O O . TYR A 1 110 ? -12.195 12.787 20.024 1.00 77.75 110 TYR A O 1
ATOM 888 N N . ASN A 1 111 ? -11.904 10.581 19.808 1.00 75.06 111 ASN A N 1
ATOM 889 C CA . ASN A 1 111 ? -11.197 10.678 18.535 1.00 75.06 111 ASN A CA 1
ATOM 890 C C . ASN A 1 111 ? -12.116 11.196 17.409 1.00 75.06 111 ASN A C 1
ATOM 892 O O . ASN A 1 111 ? -11.681 11.962 16.546 1.00 75.06 111 ASN A O 1
ATOM 896 N N . ARG A 1 112 ? -13.412 10.850 17.458 1.00 73.56 112 ARG A N 1
ATOM 897 C CA . ARG A 1 112 ? -14.446 11.391 16.563 1.00 73.56 112 ARG A CA 1
ATOM 898 C C . ARG A 1 112 ? -14.699 12.880 16.813 1.00 73.56 112 ARG A C 1
ATOM 900 O O . ARG A 1 112 ? -14.763 13.632 15.842 1.00 73.56 112 ARG A O 1
ATOM 907 N N . THR A 1 113 ? -14.809 13.321 18.070 1.00 71.50 113 THR A N 1
ATOM 908 C CA . THR A 1 113 ? -15.044 14.740 18.411 1.00 71.50 113 THR A CA 1
ATOM 909 C C . THR A 1 113 ? -13.838 15.629 18.126 1.00 71.50 113 THR A C 1
ATOM 911 O O . THR A 1 113 ? -14.008 16.752 17.665 1.00 71.50 113 THR A O 1
ATOM 914 N N . SER A 1 114 ? -12.616 15.133 18.344 1.00 67.56 114 SER A N 1
ATOM 915 C CA . SER A 1 114 ? -11.378 15.897 18.109 1.00 67.56 114 SER A CA 1
ATOM 916 C C . SER A 1 114 ? -10.982 16.019 16.632 1.00 67.56 114 SER A C 1
ATOM 918 O O . SER A 1 114 ? -9.919 16.559 16.330 1.00 67.56 114 SER A O 1
ATOM 920 N N . GLN A 1 115 ? -11.793 15.492 15.703 1.00 63.38 115 GLN A N 1
ATOM 921 C CA . GLN A 1 115 ? -11.514 15.444 14.261 1.00 63.38 115 GLN A CA 1
ATOM 922 C C . GLN A 1 115 ? -10.137 14.858 13.892 1.00 63.38 115 GLN A C 1
ATOM 924 O O . GLN A 1 115 ? -9.699 14.985 12.746 1.00 63.38 115 GLN A O 1
ATOM 929 N N . ARG A 1 116 ? -9.466 14.140 14.806 1.00 56.34 116 ARG A N 1
ATOM 930 C CA . ARG A 1 116 ? -8.228 13.397 14.537 1.00 56.34 116 ARG A CA 1
ATOM 931 C C . ARG A 1 116 ? -8.540 12.144 13.712 1.00 56.34 116 ARG A C 1
ATOM 933 O O . ARG A 1 116 ? -8.312 11.007 14.116 1.00 56.34 116 ARG A O 1
ATOM 940 N N . ARG A 1 117 ? -9.013 12.344 12.478 1.00 57.12 117 ARG A N 1
ATOM 941 C CA . ARG A 1 117 ? -9.107 11.326 11.421 1.00 57.12 117 ARG A CA 1
ATOM 942 C C . ARG A 1 117 ? -7.704 11.003 10.891 1.00 57.12 117 ARG A C 1
ATOM 944 O O . ARG A 1 117 ? -7.377 11.238 9.734 1.00 57.12 117 ARG A O 1
ATOM 951 N N . SER A 1 118 ? -6.847 10.472 11.758 1.00 52.72 118 SER A N 1
ATOM 952 C CA . SER A 1 118 ? -5.463 10.102 11.431 1.00 52.72 118 SER A CA 1
ATOM 953 C C . SER A 1 118 ? -5.357 8.758 10.678 1.00 52.72 118 SER A C 1
ATOM 955 O O . SER A 1 118 ? -4.260 8.281 10.399 1.00 52.72 118 SER A O 1
ATOM 957 N N . SER A 1 119 ? -6.471 8.110 10.299 1.00 55.84 119 SER A N 1
ATOM 958 C CA . SER A 1 119 ? -6.408 6.862 9.516 1.00 55.84 119 SER A CA 1
ATOM 959 C C . SER A 1 119 ? -5.898 7.064 8.085 1.00 55.84 119 SER A C 1
ATOM 961 O O . SER A 1 119 ? -5.250 6.173 7.552 1.00 55.84 119 SER A O 1
ATOM 963 N N . GLY A 1 120 ? -6.078 8.248 7.488 1.00 64.25 120 GLY A N 1
ATOM 964 C CA . GLY A 1 120 ? -5.711 8.480 6.084 1.00 64.25 120 GLY A CA 1
ATOM 965 C C . GLY A 1 120 ? -4.273 8.947 5.822 1.00 64.25 120 GLY A C 1
ATOM 966 O O . GLY A 1 120 ? -3.813 8.856 4.686 1.00 64.25 120 GLY A O 1
ATOM 967 N N . SER A 1 121 ? -3.558 9.470 6.825 1.00 74.94 121 SER A N 1
ATOM 968 C CA . SER A 1 121 ? -2.219 10.059 6.613 1.00 74.94 121 SER A CA 1
ATOM 969 C C . SER A 1 121 ? -1.185 9.001 6.213 1.00 74.94 121 SER A C 1
ATOM 971 O O . SER A 1 121 ? -0.432 9.179 5.260 1.00 74.94 121 SER A O 1
ATOM 973 N N . HIS A 1 122 ? -1.232 7.849 6.885 1.00 83.38 122 HIS A N 1
ATOM 974 C CA . HIS A 1 122 ? -0.364 6.708 6.614 1.00 83.38 122 HIS A CA 1
ATOM 975 C C . HIS A 1 122 ? -0.495 6.206 5.167 1.00 83.38 122 HIS A C 1
ATOM 977 O O . HIS A 1 122 ? 0.502 6.018 4.475 1.00 83.38 122 HIS A O 1
ATOM 983 N N . LEU A 1 123 ? -1.731 6.045 4.689 1.00 84.19 123 LEU A N 1
ATOM 984 C CA . LEU A 1 123 ? -2.003 5.512 3.357 1.00 84.19 123 LEU A CA 1
ATOM 985 C C . LEU A 1 123 ? -1.645 6.526 2.254 1.00 84.19 123 LEU A C 1
ATOM 987 O O . LEU A 1 123 ? -1.153 6.129 1.202 1.00 84.19 123 LEU A O 1
ATOM 991 N N . LYS A 1 124 ? -1.785 7.835 2.520 1.00 85.19 124 LYS A N 1
ATOM 992 C CA . LYS A 1 124 ? -1.257 8.896 1.640 1.00 85.19 124 LYS A CA 1
ATOM 993 C C . LYS A 1 124 ? 0.267 8.842 1.530 1.00 85.19 124 LYS A C 1
ATOM 995 O O . LYS A 1 124 ? 0.778 8.859 0.417 1.00 85.19 124 LYS A O 1
ATOM 1000 N N . ALA A 1 125 ? 0.976 8.729 2.654 1.00 87.56 125 ALA A N 1
ATOM 1001 C CA . ALA A 1 125 ? 2.435 8.631 2.652 1.00 87.56 125 ALA A CA 1
ATOM 1002 C C . ALA A 1 125 ? 2.918 7.378 1.904 1.00 87.56 125 ALA A C 1
ATOM 1004 O O . ALA A 1 125 ? 3.815 7.462 1.069 1.00 87.56 125 ALA A O 1
ATOM 1005 N N . LEU A 1 126 ? 2.272 6.230 2.141 1.00 89.12 126 LEU A N 1
ATOM 1006 C CA . LEU A 1 126 ? 2.578 4.986 1.436 1.00 89.12 126 LEU A CA 1
ATOM 1007 C C . LEU A 1 126 ? 2.304 5.102 -0.069 1.00 89.12 126 LEU A C 1
ATOM 1009 O O . LEU A 1 126 ? 3.101 4.639 -0.878 1.00 89.12 126 LEU A O 1
ATOM 1013 N N . ARG A 1 127 ? 1.200 5.748 -0.458 1.00 88.81 127 ARG A N 1
ATOM 1014 C CA . ARG A 1 127 ? 0.880 6.025 -1.862 1.00 88.81 127 ARG A CA 1
ATOM 1015 C C . ARG A 1 127 ? 1.970 6.831 -2.537 1.00 88.81 127 ARG A C 1
ATOM 1017 O O . ARG A 1 127 ? 2.450 6.426 -3.589 1.00 88.81 127 ARG A O 1
ATOM 1024 N N . ASP A 1 128 ? 2.353 7.949 -1.941 1.00 89.06 128 ASP A N 1
ATOM 1025 C CA . ASP A 1 128 ? 3.331 8.841 -2.550 1.00 89.06 128 ASP A CA 1
ATOM 1026 C C . ASP A 1 128 ? 4.713 8.152 -2.630 1.00 89.06 128 ASP A C 1
ATOM 1028 O O . ASP A 1 128 ? 5.408 8.271 -3.640 1.00 89.06 128 ASP A O 1
ATOM 1032 N N . ALA A 1 129 ? 5.067 7.317 -1.647 1.00 91.44 129 ALA A N 1
ATOM 1033 C CA . ALA A 1 129 ? 6.283 6.500 -1.682 1.00 91.44 129 ALA A CA 1
ATOM 1034 C C . ALA A 1 129 ? 6.250 5.403 -2.767 1.00 91.44 129 ALA A C 1
ATOM 1036 O O . ALA A 1 129 ? 7.214 5.231 -3.514 1.00 91.44 129 ALA A O 1
ATOM 1037 N N . ILE A 1 130 ? 5.141 4.669 -2.903 1.00 90.94 130 ILE A N 1
ATOM 1038 C CA . ILE A 1 130 ? 5.006 3.618 -3.923 1.00 90.94 130 ILE A CA 1
ATOM 1039 C C . ILE A 1 130 ? 5.036 4.217 -5.331 1.00 90.94 130 ILE A C 1
ATOM 1041 O O . ILE A 1 130 ? 5.706 3.688 -6.212 1.00 90.94 130 ILE A O 1
ATOM 1045 N N . LEU A 1 131 ? 4.347 5.335 -5.554 1.00 89.19 131 LEU A N 1
ATOM 1046 C CA . LEU A 1 131 ? 4.290 5.959 -6.875 1.00 89.19 131 LEU A CA 1
ATOM 1047 C C . LEU A 1 131 ? 5.637 6.535 -7.303 1.00 89.19 131 LEU A C 1
ATOM 1049 O O . LEU A 1 131 ? 6.022 6.385 -8.459 1.00 89.19 131 LEU A O 1
ATOM 1053 N N . THR A 1 132 ? 6.363 7.174 -6.384 1.00 90.25 132 THR A N 1
ATOM 1054 C CA . THR A 1 132 ? 7.695 7.720 -6.686 1.00 90.25 132 THR A CA 1
ATOM 1055 C C . THR A 1 132 ? 8.684 6.609 -7.025 1.00 90.25 132 THR A C 1
ATOM 1057 O O . THR A 1 132 ? 9.405 6.702 -8.014 1.00 90.25 132 THR A O 1
ATOM 1060 N N . THR A 1 133 ? 8.673 5.516 -6.264 1.00 90.50 133 THR A N 1
ATOM 1061 C CA . THR A 1 133 ? 9.542 4.359 -6.520 1.00 90.50 133 THR A CA 1
ATOM 1062 C C . THR A 1 133 ? 9.149 3.576 -7.774 1.00 90.50 133 THR A C 1
ATOM 1064 O O . THR A 1 133 ? 10.037 3.143 -8.502 1.00 90.50 133 THR A O 1
ATOM 1067 N N . GLN A 1 134 ? 7.853 3.442 -8.085 1.00 88.19 134 GLN A N 1
ATOM 1068 C CA . GLN A 1 134 ? 7.394 2.878 -9.363 1.00 88.19 134 GLN A CA 1
ATOM 1069 C C . GLN A 1 134 ? 7.858 3.739 -10.538 1.00 88.19 134 GLN A C 1
ATOM 1071 O O . GLN A 1 134 ? 8.456 3.206 -11.464 1.00 88.19 134 GLN A O 1
ATOM 1076 N N . ALA A 1 135 ? 7.671 5.061 -10.476 1.00 87.38 135 ALA A N 1
ATOM 1077 C CA . ALA A 1 135 ? 8.126 5.965 -11.531 1.00 87.38 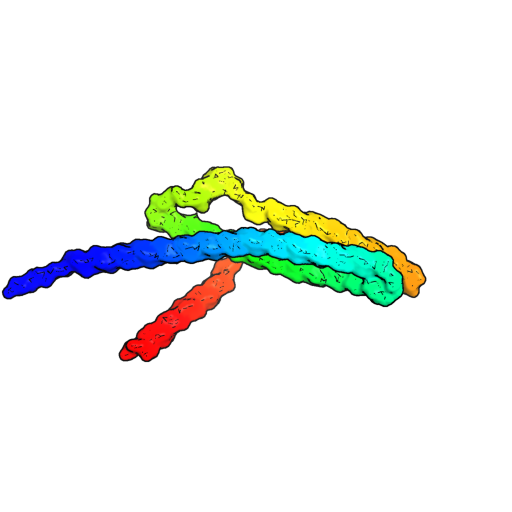135 ALA A CA 1
ATOM 1078 C C . ALA A 1 135 ? 9.644 5.865 -11.763 1.00 87.38 135 ALA A C 1
ATOM 1080 O O . ALA A 1 135 ? 10.090 5.794 -12.907 1.00 87.38 135 ALA A O 1
ATOM 1081 N N . LEU A 1 136 ? 10.438 5.794 -10.687 1.00 88.06 136 LEU A N 1
ATOM 1082 C CA . LEU A 1 136 ? 11.883 5.575 -10.782 1.00 88.06 136 LEU A CA 1
ATOM 1083 C C . LEU A 1 136 ? 12.218 4.226 -11.431 1.00 88.06 136 LEU A C 1
ATOM 1085 O O . LEU A 1 136 ? 13.063 4.180 -12.324 1.00 88.06 136 LEU A O 1
ATOM 1089 N N . ALA A 1 137 ? 11.542 3.145 -11.034 1.00 86.50 137 ALA A N 1
ATOM 1090 C CA . ALA A 1 137 ? 11.737 1.825 -11.629 1.00 86.50 137 ALA A CA 1
ATOM 1091 C C . ALA A 1 137 ? 11.399 1.822 -13.131 1.00 86.50 137 ALA A C 1
ATOM 1093 O O . ALA A 1 137 ? 12.204 1.349 -13.934 1.00 86.50 137 ALA A O 1
ATOM 1094 N N . THR A 1 138 ? 10.270 2.418 -13.530 1.00 85.31 138 THR A N 1
ATOM 1095 C CA . THR A 1 138 ? 9.871 2.544 -14.939 1.00 85.31 138 THR A CA 1
ATOM 1096 C C . THR A 1 138 ? 10.892 3.349 -15.743 1.00 85.31 138 THR A C 1
ATOM 1098 O O . THR A 1 138 ? 11.271 2.921 -16.832 1.00 85.31 138 THR A O 1
ATOM 1101 N N . CYS A 1 139 ? 11.392 4.473 -15.214 1.00 85.25 139 CYS A N 1
ATOM 1102 C CA . CYS A 1 139 ? 12.442 5.258 -15.870 1.00 85.25 139 CYS A CA 1
ATOM 1103 C C . CYS A 1 139 ? 13.724 4.440 -16.079 1.00 85.25 139 CYS A C 1
ATOM 1105 O O . CYS A 1 139 ? 14.278 4.442 -17.176 1.00 85.25 139 CYS A O 1
ATOM 1107 N N . MET A 1 140 ? 14.173 3.706 -15.057 1.00 83.69 140 MET A N 1
ATOM 1108 C CA . MET A 1 140 ? 15.381 2.875 -15.145 1.00 83.69 140 MET A CA 1
ATOM 1109 C C . MET A 1 140 ? 15.237 1.765 -16.192 1.00 83.69 140 MET A C 1
ATOM 1111 O O . MET A 1 140 ? 16.154 1.535 -16.981 1.00 83.69 140 MET A O 1
ATOM 1115 N N . ILE A 1 141 ? 14.077 1.106 -16.236 1.00 83.12 141 ILE A N 1
ATOM 1116 C CA . ILE A 1 141 ? 13.774 0.072 -17.231 1.00 83.12 141 ILE A CA 1
ATOM 1117 C C . ILE A 1 141 ? 13.720 0.672 -18.643 1.00 83.12 141 ILE A C 1
ATOM 1119 O O . ILE A 1 141 ? 14.308 0.113 -19.569 1.00 83.12 141 ILE A O 1
ATOM 1123 N N . ALA A 1 142 ? 13.060 1.822 -18.808 1.00 83.88 142 ALA A N 1
ATOM 1124 C CA . ALA A 1 142 ? 12.927 2.486 -20.100 1.00 83.88 142 ALA A CA 1
ATOM 1125 C C . ALA A 1 142 ? 14.290 2.875 -20.685 1.00 83.88 142 ALA A C 1
ATOM 1127 O O . ALA A 1 142 ? 14.554 2.579 -21.848 1.00 83.88 142 ALA A O 1
ATOM 1128 N N . VAL A 1 143 ? 15.176 3.460 -19.869 1.00 83.75 143 VAL A N 1
ATOM 1129 C CA . VAL A 1 143 ? 16.542 3.818 -20.288 1.00 83.75 143 VAL A CA 1
ATOM 1130 C C . VAL A 1 143 ? 17.311 2.589 -20.776 1.00 83.75 143 VAL A C 1
ATOM 1132 O O . VAL A 1 143 ? 17.937 2.651 -21.825 1.00 83.75 143 VAL A O 1
ATOM 1135 N N . ARG A 1 144 ? 17.220 1.448 -20.081 1.00 79.31 144 ARG A N 1
ATOM 1136 C CA . ARG A 1 144 ? 17.945 0.226 -20.481 1.00 79.31 144 ARG A CA 1
ATOM 1137 C C . ARG A 1 144 ? 17.375 -0.477 -21.711 1.00 79.31 144 ARG A C 1
ATOM 1139 O O . ARG A 1 144 ? 18.107 -1.132 -22.450 1.00 79.31 144 ARG A O 1
ATOM 1146 N N . LEU A 1 145 ? 16.064 -0.404 -21.913 1.00 80.44 145 LEU A N 1
ATOM 1147 C CA . LEU A 1 145 ? 15.413 -1.062 -23.045 1.00 80.44 145 LEU A CA 1
ATOM 1148 C C . LEU A 1 145 ? 15.549 -0.276 -24.349 1.00 80.44 145 LEU A C 1
ATOM 1150 O O . LEU A 1 145 ? 15.515 -0.893 -25.415 1.00 80.44 145 LEU A O 1
ATOM 1154 N N . LEU A 1 146 ? 15.745 1.046 -24.276 1.00 82.00 146 LEU A N 1
ATOM 1155 C CA . LEU A 1 146 ? 16.033 1.881 -25.447 1.00 82.00 146 LEU A CA 1
ATOM 1156 C C . LEU A 1 146 ? 17.250 1.377 -26.234 1.00 82.00 146 LEU A C 1
ATOM 1158 O O . LEU A 1 146 ? 17.211 1.401 -27.461 1.00 82.00 146 LEU A O 1
ATOM 1162 N N . ASP A 1 147 ? 18.254 0.832 -25.546 1.00 76.56 147 ASP A N 1
ATOM 1163 C CA . ASP A 1 147 ? 19.459 0.281 -26.176 1.00 76.56 147 ASP A CA 1
ATOM 1164 C C . ASP A 1 147 ? 19.228 -1.075 -26.869 1.00 76.56 147 ASP A C 1
ATOM 1166 O O . ASP A 1 147 ? 20.027 -1.484 -27.707 1.00 76.56 147 ASP A O 1
ATOM 1170 N N . ASN A 1 148 ? 18.143 -1.789 -26.537 1.00 73.25 148 ASN A N 1
ATOM 1171 C CA . ASN A 1 148 ? 17.903 -3.162 -26.996 1.00 73.25 148 ASN A CA 1
ATOM 1172 C C . ASN A 1 148 ? 16.752 -3.273 -28.009 1.00 73.25 148 ASN A C 1
ATOM 1174 O O . ASN A 1 148 ? 16.901 -3.936 -29.033 1.00 73.25 148 ASN A O 1
ATOM 1178 N N . SER A 1 149 ? 15.584 -2.673 -27.739 1.00 78.69 149 SER A N 1
ATOM 1179 C CA . SER A 1 149 ? 14.445 -2.697 -28.674 1.00 78.69 149 SER A CA 1
ATOM 1180 C C . SER A 1 149 ? 13.341 -1.689 -28.320 1.00 78.69 149 SER A C 1
ATOM 1182 O O . SER A 1 149 ? 12.588 -1.862 -27.363 1.00 78.69 149 SER A O 1
ATOM 1184 N N . ILE A 1 150 ? 13.160 -0.684 -29.183 1.00 80.94 150 ILE A N 1
ATOM 1185 C CA . ILE A 1 150 ? 12.107 0.344 -29.074 1.00 80.94 150 ILE A CA 1
ATOM 1186 C C . ILE A 1 150 ? 10.687 -0.236 -28.877 1.00 80.94 150 ILE A C 1
ATOM 1188 O O . ILE A 1 150 ? 9.994 0.236 -27.972 1.00 80.94 150 ILE A O 1
ATOM 1192 N N . PRO A 1 151 ? 10.206 -1.239 -29.650 1.00 82.06 151 PRO A N 1
ATOM 1193 C CA . PRO A 1 151 ? 8.829 -1.719 -29.488 1.00 82.06 151 PRO A CA 1
ATOM 1194 C C . PRO A 1 151 ? 8.586 -2.384 -28.126 1.00 82.06 151 PRO A C 1
ATOM 1196 O O . PRO A 1 151 ? 7.507 -2.235 -27.554 1.00 82.06 151 PRO A O 1
ATOM 1199 N N . LEU A 1 152 ? 9.586 -3.073 -27.573 1.00 79.12 152 LEU A N 1
ATOM 1200 C CA . LEU A 1 152 ? 9.475 -3.746 -26.280 1.00 79.12 152 LEU A CA 1
ATOM 1201 C C . LEU A 1 152 ? 9.456 -2.730 -25.128 1.00 79.12 152 LEU A C 1
ATOM 1203 O O . LEU A 1 152 ? 8.677 -2.887 -24.186 1.00 79.12 152 LEU A O 1
ATOM 1207 N N . THR A 1 153 ? 10.221 -1.637 -25.251 1.00 82.69 153 THR A N 1
ATOM 1208 C CA . THR A 1 153 ? 10.157 -0.485 -24.338 1.00 82.69 153 THR A CA 1
ATOM 1209 C C . THR A 1 153 ? 8.747 0.089 -24.259 1.00 82.69 153 THR A C 1
AT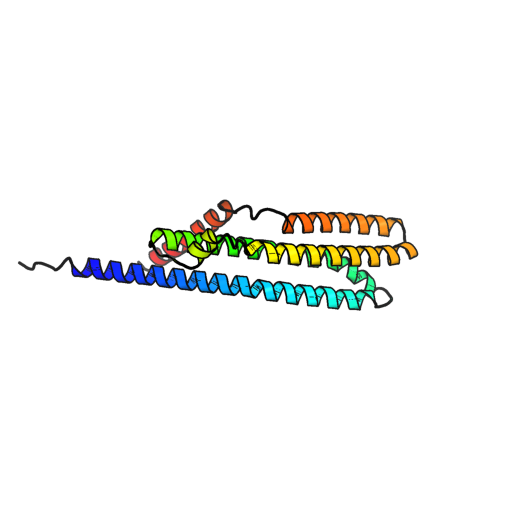OM 1211 O O . THR A 1 153 ? 8.227 0.294 -23.164 1.00 82.69 153 THR A O 1
ATOM 1214 N N . VAL A 1 154 ? 8.102 0.318 -25.409 1.00 83.62 154 VAL A N 1
ATOM 1215 C CA . VAL A 1 154 ? 6.749 0.897 -25.460 1.00 83.62 154 VAL A CA 1
ATOM 1216 C C . VAL A 1 154 ? 5.739 -0.012 -24.761 1.00 83.62 154 VAL A C 1
ATOM 1218 O O . VAL A 1 154 ? 4.956 0.469 -23.943 1.00 83.62 154 VAL A O 1
ATOM 1221 N N . VAL A 1 155 ? 5.776 -1.323 -25.025 1.00 85.69 155 VAL A N 1
ATOM 1222 C CA . VAL A 1 155 ? 4.862 -2.287 -24.387 1.00 85.69 155 VAL A CA 1
ATOM 1223 C C . VAL A 1 155 ? 5.032 -2.287 -22.868 1.00 85.69 155 VAL A C 1
ATOM 1225 O O . VAL A 1 155 ? 4.038 -2.211 -22.145 1.00 85.69 155 VAL A O 1
ATOM 1228 N N . ILE A 1 156 ? 6.272 -2.319 -22.374 1.00 84.44 156 ILE A N 1
ATOM 1229 C CA . ILE A 1 156 ? 6.542 -2.334 -20.933 1.00 84.44 156 ILE A CA 1
ATOM 1230 C C . ILE A 1 156 ? 6.075 -1.036 -20.275 1.00 84.44 156 ILE A C 1
ATOM 1232 O O . ILE A 1 156 ? 5.364 -1.094 -19.279 1.00 84.44 156 ILE A O 1
ATOM 1236 N N . VAL A 1 157 ? 6.371 0.128 -20.857 1.00 84.81 157 VAL A N 1
ATOM 1237 C CA . VAL A 1 157 ? 5.918 1.421 -20.313 1.00 84.81 157 VAL A CA 1
ATOM 1238 C C . VAL A 1 157 ? 4.389 1.510 -20.256 1.00 84.81 157 VAL A C 1
ATOM 1240 O O . VAL A 1 157 ? 3.838 2.038 -19.290 1.00 84.81 157 VAL A O 1
ATOM 1243 N N . VAL A 1 158 ? 3.678 0.968 -21.250 1.00 87.25 158 VAL A N 1
ATOM 1244 C CA . VAL A 1 158 ? 2.207 0.926 -21.234 1.00 87.25 158 VAL A CA 1
ATOM 1245 C C . VAL A 1 158 ? 1.689 0.027 -20.109 1.00 87.25 158 VAL A C 1
ATOM 1247 O O . VAL A 1 158 ? 0.789 0.438 -19.375 1.00 87.25 158 VAL A O 1
ATOM 1250 N N . VAL A 1 159 ? 2.256 -1.171 -19.935 1.00 87.06 159 VAL A N 1
ATOM 1251 C CA . VAL A 1 159 ? 1.890 -2.075 -18.828 1.00 87.06 159 VAL A CA 1
ATOM 1252 C C . VAL A 1 159 ? 2.146 -1.403 -17.476 1.00 87.06 159 VAL A C 1
ATOM 1254 O O . VAL A 1 159 ? 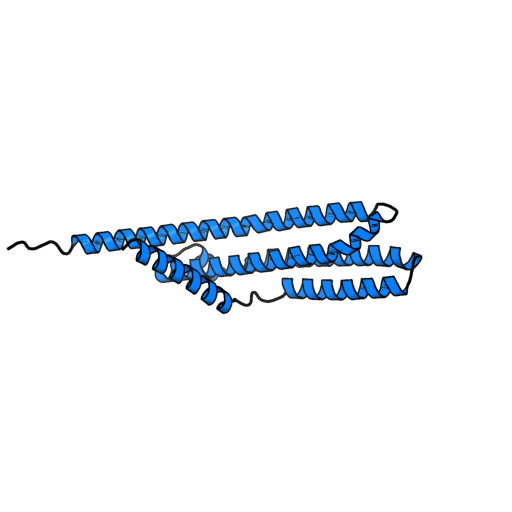1.274 -1.411 -16.608 1.00 87.06 159 VAL A O 1
ATOM 1257 N N . GLU A 1 160 ? 3.294 -0.748 -17.329 1.00 85.56 160 GLU A N 1
ATOM 1258 C CA . GLU A 1 160 ? 3.674 0.007 -16.134 1.00 85.56 160 GLU A CA 1
ATOM 1259 C C . GLU A 1 160 ? 2.693 1.139 -15.817 1.00 85.56 160 GLU A C 1
ATOM 1261 O O . GLU A 1 160 ? 2.236 1.277 -14.683 1.00 85.56 160 GLU A O 1
ATOM 1266 N N . LEU A 1 161 ? 2.276 1.907 -16.827 1.00 85.75 161 LEU A N 1
ATOM 1267 C CA . LEU A 1 161 ? 1.261 2.949 -16.665 1.00 85.75 161 LEU A CA 1
ATOM 1268 C C . LEU A 1 161 ? -0.078 2.382 -16.182 1.00 85.75 161 LEU A C 1
ATOM 1270 O O . LEU A 1 161 ? -0.713 2.970 -15.304 1.00 85.75 161 LEU A O 1
ATOM 1274 N N . VAL A 1 162 ? -0.507 1.233 -16.713 1.00 88.00 162 VAL A N 1
ATOM 1275 C CA . VAL A 1 162 ? -1.732 0.556 -16.256 1.00 88.00 162 VAL A CA 1
ATOM 1276 C C . VAL A 1 162 ? -1.610 0.162 -14.781 1.00 88.00 162 VAL A C 1
ATOM 1278 O O . VAL A 1 162 ? -2.533 0.419 -14.001 1.00 88.00 162 VAL A O 1
ATOM 1281 N N . VAL A 1 163 ? -0.469 -0.403 -14.378 1.00 87.25 163 VAL A N 1
ATOM 1282 C CA . VAL A 1 163 ? -0.196 -0.795 -12.985 1.00 87.25 163 VAL A CA 1
ATOM 1283 C C . VAL A 1 163 ? -0.138 0.425 -12.063 1.00 87.25 163 VAL A C 1
ATOM 1285 O O . VAL A 1 163 ? -0.718 0.395 -10.974 1.00 87.25 163 VAL A O 1
ATOM 1288 N N . LEU A 1 164 ? 0.474 1.526 -12.496 1.00 85.75 164 LEU A N 1
ATOM 1289 C CA . LEU A 1 164 ? 0.555 2.779 -11.744 1.00 85.75 164 LEU A CA 1
ATOM 1290 C C . LEU A 1 164 ? -0.841 3.376 -11.525 1.00 85.75 164 LEU A C 1
ATOM 1292 O O . LEU A 1 164 ? -1.204 3.719 -10.397 1.00 85.75 164 LEU A O 1
ATOM 1296 N N . ILE A 1 165 ? -1.679 3.420 -12.567 1.00 86.69 165 ILE A N 1
ATOM 1297 C CA . ILE A 1 165 ? -3.073 3.880 -12.461 1.00 86.69 165 ILE A CA 1
ATOM 1298 C C . ILE A 1 165 ? -3.873 2.975 -11.517 1.00 86.69 165 ILE A C 1
ATOM 1300 O O . ILE A 1 165 ? -4.638 3.474 -10.684 1.00 86.69 165 ILE A O 1
ATOM 1304 N N . ALA A 1 166 ? -3.709 1.654 -11.615 1.00 84.12 166 ALA A N 1
ATOM 1305 C CA . ALA A 1 166 ? -4.383 0.708 -10.730 1.00 84.12 166 ALA A CA 1
ATOM 1306 C C . ALA A 1 166 ? -3.953 0.903 -9.266 1.00 84.12 166 ALA A C 1
ATOM 1308 O O . ALA A 1 166 ? -4.803 0.986 -8.378 1.00 84.12 166 ALA A O 1
ATOM 1309 N N . THR A 1 167 ? -2.652 1.067 -9.024 1.00 84.75 167 THR A N 1
ATOM 1310 C CA . THR A 1 167 ? -2.060 1.323 -7.703 1.00 84.75 167 THR A CA 1
ATOM 1311 C C . THR A 1 167 ? -2.568 2.640 -7.117 1.00 84.75 167 THR A C 1
ATOM 1313 O O . THR A 1 167 ? -3.029 2.682 -5.975 1.00 84.75 167 THR A O 1
ATOM 1316 N N . TRP A 1 168 ? -2.593 3.705 -7.924 1.00 85.62 168 TRP A N 1
ATOM 1317 C CA . TRP A 1 168 ? -3.171 4.990 -7.541 1.00 85.62 168 TRP A CA 1
ATOM 1318 C C . TRP A 1 168 ? -4.641 4.841 -7.147 1.00 85.62 168 TRP A C 1
ATOM 1320 O O . TRP A 1 168 ? -5.053 5.351 -6.108 1.00 85.62 168 TRP A O 1
ATOM 1330 N N . ARG A 1 169 ? -5.454 4.138 -7.946 1.00 84.12 169 ARG A N 1
ATOM 1331 C CA . ARG A 1 169 ? -6.881 3.929 -7.645 1.00 84.12 169 ARG A CA 1
ATOM 1332 C C . ARG A 1 169 ? -7.087 3.139 -6.354 1.00 84.12 169 ARG A C 1
ATOM 1334 O O . ARG A 1 169 ? -7.934 3.534 -5.558 1.00 84.12 169 ARG A O 1
ATOM 1341 N N . LEU A 1 170 ? -6.301 2.089 -6.118 1.00 79.56 170 LEU A N 1
ATOM 1342 C CA . LEU A 1 170 ? -6.372 1.276 -4.896 1.00 79.56 170 LEU A CA 1
ATOM 1343 C C . LEU A 1 170 ? -6.033 2.074 -3.631 1.00 79.56 170 LEU A C 1
ATOM 1345 O O . LEU A 1 170 ? -6.613 1.822 -2.575 1.00 79.56 170 LEU A O 1
ATOM 1349 N N . LEU A 1 171 ? -5.121 3.043 -3.748 1.00 78.00 171 LEU A N 1
ATOM 1350 C CA . LEU A 1 171 ? -4.671 3.877 -2.633 1.00 78.00 171 LEU A CA 1
ATOM 1351 C C . LEU A 1 171 ? -5.425 5.215 -2.510 1.00 78.00 171 LEU A C 1
ATOM 1353 O O . LEU A 1 171 ? -5.329 5.891 -1.489 1.00 78.00 171 LEU A O 1
ATOM 1357 N N . ARG A 1 172 ? -6.162 5.635 -3.546 1.00 76.25 172 ARG A N 1
ATOM 1358 C CA . ARG A 1 172 ? -7.011 6.842 -3.529 1.00 76.25 172 ARG A CA 1
ATOM 1359 C C . ARG A 1 172 ? -8.471 6.529 -3.224 1.00 76.25 172 ARG A C 1
ATOM 1361 O O . ARG A 1 172 ? -9.189 7.436 -2.807 1.00 76.25 172 ARG A O 1
ATOM 1368 N N . GLY A 1 173 ? -8.918 5.305 -3.512 1.00 55.59 173 GLY A N 1
ATOM 1369 C CA . GLY A 1 173 ? -10.308 4.908 -3.356 1.00 55.59 173 GLY A CA 1
ATOM 1370 C C . GLY A 1 173 ? -10.803 5.261 -1.955 1.00 55.59 173 GLY A C 1
ATOM 1371 O O . GLY A 1 173 ? -10.069 5.028 -0.990 1.00 55.59 173 GLY A O 1
ATOM 1372 N N . PRO A 1 174 ? -12.013 5.841 -1.810 1.00 50.31 174 PRO A N 1
ATOM 1373 C CA . PRO A 1 174 ? -12.633 5.868 -0.499 1.00 50.31 174 PRO A CA 1
ATOM 1374 C C . PRO A 1 174 ? -12.599 4.434 0.030 1.00 50.31 174 PRO A C 1
ATOM 1376 O O . PRO A 1 174 ? -12.810 3.495 -0.745 1.00 50.31 174 PRO A O 1
ATOM 1379 N N . CYS A 1 175 ? -12.346 4.262 1.329 1.00 46.84 175 CYS A N 1
ATOM 1380 C CA . CYS A 1 175 ? -12.866 3.110 2.053 1.00 46.84 175 CYS A CA 1
ATOM 1381 C C . CYS A 1 175 ? -14.381 3.125 1.811 1.00 46.84 175 CYS A C 1
ATOM 1383 O O . CYS A 1 175 ? -15.140 3.676 2.603 1.00 46.84 175 CYS A O 1
ATOM 1385 N N . LEU A 1 176 ? -14.819 2.613 0.659 1.00 43.12 176 LEU A N 1
ATOM 1386 C CA . LEU A 1 176 ? -16.169 2.164 0.429 1.00 43.12 176 LEU A CA 1
ATOM 1387 C C . LEU A 1 176 ? -16.306 1.103 1.494 1.00 43.12 176 LEU A C 1
ATOM 1389 O O . LEU A 1 176 ? -15.763 0.002 1.382 1.00 43.12 176 LEU A O 1
ATOM 1393 N N . SER A 1 177 ? -16.929 1.519 2.593 1.00 44.03 177 SER A N 1
ATOM 1394 C CA . SER A 1 177 ? -17.522 0.621 3.547 1.00 44.03 177 SER A CA 1
ATOM 1395 C C . SER A 1 177 ? -18.138 -0.489 2.708 1.00 44.03 177 SER A C 1
ATOM 1397 O O . SER A 1 177 ? -18.917 -0.244 1.786 1.00 44.03 177 SER A O 1
ATOM 1399 N N . LEU A 1 178 ? -17.679 -1.708 2.948 1.00 42.84 178 LEU A N 1
ATOM 1400 C CA . LEU A 1 178 ? -18.255 -2.926 2.412 1.00 42.84 178 LEU A CA 1
ATOM 1401 C C . LEU A 1 178 ? -19.245 -3.427 3.473 1.00 42.84 178 LEU A C 1
ATOM 1403 O O . LEU A 1 178 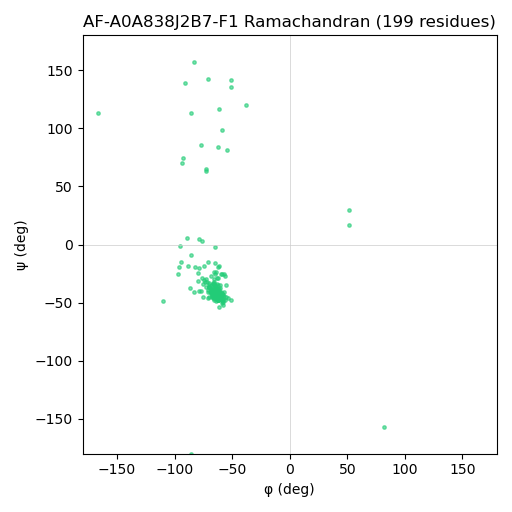? -18.967 -4.441 4.115 1.00 42.84 178 LEU A O 1
ATOM 1407 N N . PRO A 1 179 ? -20.406 -2.770 3.712 1.00 48.09 179 PRO A N 1
ATOM 1408 C CA . PRO A 1 179 ? -21.424 -3.360 4.571 1.00 48.09 179 PRO A CA 1
ATOM 1409 C C . PRO A 1 179 ? -21.938 -4.682 3.967 1.00 48.09 179 PRO A C 1
ATOM 1411 O O . PRO A 1 179 ? -22.469 -5.530 4.679 1.00 48.09 179 PRO A O 1
ATOM 1414 N N . THR A 1 180 ? -21.733 -4.909 2.665 1.00 46.75 180 THR A N 1
ATOM 1415 C CA . THR A 1 180 ? -22.187 -6.095 1.929 1.00 46.75 180 THR A CA 1
ATOM 1416 C C . THR A 1 180 ? -21.347 -7.351 2.172 1.00 46.75 180 THR A C 1
ATOM 1418 O O . THR A 1 180 ? -21.920 -8.428 2.340 1.00 46.75 180 THR A O 1
ATOM 1421 N N . VAL A 1 181 ? -20.014 -7.262 2.268 1.00 48.28 181 VAL A N 1
ATOM 1422 C CA . VAL A 1 181 ? -19.188 -8.466 2.518 1.00 48.28 181 VAL A CA 1
ATOM 1423 C C . VAL A 1 181 ? -19.283 -8.909 3.980 1.00 48.28 181 VAL A C 1
ATOM 1425 O O . VAL A 1 181 ? -19.368 -10.107 4.253 1.00 48.28 181 VAL A O 1
ATOM 1428 N N . TRP A 1 182 ? -19.417 -7.972 4.924 1.00 49.81 182 TRP A N 1
ATOM 1429 C CA . TRP A 1 182 ? -19.581 -8.321 6.337 1.00 49.81 182 TRP A CA 1
ATOM 1430 C C . TRP A 1 182 ? -20.940 -8.952 6.661 1.00 49.81 182 TRP A C 1
ATOM 1432 O O . TRP A 1 182 ? -20.994 -9.889 7.452 1.00 49.81 182 TRP A O 1
ATOM 1442 N N . ASN A 1 183 ? -22.035 -8.545 6.006 1.00 50.28 183 ASN A N 1
ATOM 1443 C CA . ASN A 1 183 ? -23.316 -9.254 6.148 1.00 50.28 183 ASN A CA 1
ATOM 1444 C C . ASN A 1 183 ? -23.217 -10.732 5.732 1.00 50.28 183 ASN A C 1
ATOM 1446 O O . ASN A 1 183 ? -23.964 -11.570 6.239 1.00 50.28 183 ASN A O 1
ATOM 1450 N N . THR A 1 184 ? -22.261 -11.061 4.865 1.00 48.59 184 THR A N 1
ATOM 1451 C CA . THR A 1 184 ? -22.013 -12.428 4.406 1.00 48.59 184 THR A CA 1
ATOM 1452 C C . THR A 1 184 ? -21.133 -13.206 5.397 1.00 48.59 184 THR A C 1
ATOM 1454 O O . THR A 1 184 ? -21.458 -14.347 5.725 1.00 48.59 184 THR A O 1
ATOM 1457 N N . CYS A 1 185 ? -20.089 -12.587 5.970 1.00 44.94 185 CYS A N 1
ATOM 1458 C CA . CYS A 1 185 ? -19.267 -13.210 7.024 1.00 44.94 185 CYS A CA 1
ATOM 1459 C C . CYS A 1 185 ? -19.993 -13.332 8.376 1.00 44.94 185 CYS A C 1
ATOM 1461 O O . CYS A 1 185 ? -19.909 -14.375 9.019 1.00 44.94 185 CYS A O 1
ATOM 1463 N N . ARG A 1 186 ? -20.781 -12.328 8.787 1.00 49.91 186 ARG A N 1
ATOM 1464 C CA . ARG A 1 186 ? -21.584 -12.369 10.022 1.00 49.91 186 ARG A CA 1
ATOM 1465 C C . ARG A 1 186 ? -22.658 -13.452 9.972 1.00 49.91 186 ARG A C 1
ATOM 1467 O O . ARG A 1 186 ? -22.859 -14.142 10.966 1.00 49.91 186 ARG A O 1
ATOM 1474 N N . LYS A 1 187 ? -23.318 -13.633 8.819 1.00 48.62 187 LYS A N 1
ATOM 1475 C CA . LYS A 1 187 ? -24.230 -14.769 8.611 1.00 48.62 187 LYS A CA 1
ATOM 1476 C C . LYS A 1 187 ? -23.494 -16.096 8.772 1.00 48.62 187 LYS A C 1
ATOM 1478 O O . LYS A 1 187 ? -24.028 -16.996 9.401 1.00 48.62 187 LYS A O 1
ATOM 1483 N N . ARG A 1 188 ? -22.264 -16.207 8.264 1.00 47.19 188 ARG A N 1
ATOM 1484 C CA . ARG A 1 188 ? -21.486 -17.447 8.350 1.00 47.19 188 ARG A CA 1
ATOM 1485 C C . ARG A 1 188 ? -21.088 -17.792 9.794 1.00 47.19 188 ARG A C 1
ATOM 1487 O O . ARG A 1 188 ? -21.271 -18.936 10.180 1.00 47.19 188 ARG A O 1
ATOM 1494 N N . ILE A 1 189 ? -20.667 -16.808 10.596 1.00 52.34 189 ILE A N 1
ATOM 1495 C CA . ILE A 1 189 ? -20.295 -17.007 12.014 1.00 52.34 189 ILE A CA 1
ATOM 1496 C C . ILE A 1 189 ? -21.518 -17.332 12.890 1.00 52.34 189 ILE A C 1
ATOM 1498 O O . ILE A 1 189 ? -21.453 -18.220 13.738 1.00 52.34 189 ILE A O 1
ATOM 1502 N N . HIS A 1 190 ? -22.658 -16.665 12.665 1.00 51.88 190 HIS A N 1
ATOM 1503 C CA . HIS A 1 190 ? -23.899 -16.988 13.383 1.00 51.88 190 HIS A CA 1
ATOM 1504 C C . HIS A 1 190 ? -24.442 -18.384 13.039 1.00 51.88 190 HIS A C 1
ATOM 1506 O O . HIS A 1 190 ? -25.035 -19.023 13.904 1.00 51.88 190 HIS A O 1
ATOM 1512 N N . VAL A 1 191 ? -24.245 -18.863 11.805 1.00 56.34 191 VAL A N 1
ATOM 1513 C CA . VAL A 1 191 ? -24.665 -20.213 11.392 1.00 56.34 191 VAL A CA 1
ATOM 1514 C C . VAL A 1 191 ? -23.788 -21.290 12.035 1.00 56.34 191 VAL A C 1
ATOM 1516 O O . VAL A 1 191 ? -24.331 -22.285 12.504 1.00 56.34 191 VAL A O 1
ATOM 1519 N N . THR A 1 192 ? -22.469 -21.092 12.131 1.00 54.91 192 THR A N 1
ATOM 1520 C CA . THR A 1 192 ? -21.576 -22.062 12.791 1.00 54.91 192 THR A CA 1
ATOM 1521 C C . THR A 1 192 ? -21.867 -22.205 14.284 1.00 54.91 192 THR A C 1
ATOM 1523 O O . THR A 1 192 ? -22.031 -23.329 14.750 1.00 54.91 192 THR A O 1
ATOM 1526 N N . LEU A 1 193 ? -22.071 -21.094 15.001 1.00 52.19 193 LEU A N 1
ATOM 1527 C CA . LEU A 1 193 ? -22.398 -21.118 16.435 1.00 52.19 193 LEU A CA 1
ATOM 1528 C C . LEU A 1 193 ? -23.754 -21.783 16.729 1.00 52.19 193 LEU A C 1
ATOM 1530 O O . LEU A 1 193 ? -23.896 -22.494 17.719 1.00 52.19 193 LEU A O 1
ATOM 1534 N N . HIS A 1 194 ? -24.754 -21.607 15.857 1.00 50.09 194 HIS A N 1
ATOM 1535 C CA . HIS A 1 194 ? -26.024 -22.329 15.998 1.00 50.09 194 HIS A CA 1
ATOM 1536 C C . HIS A 1 194 ? -25.913 -23.818 15.643 1.00 50.09 194 HIS A C 1
ATOM 1538 O O . HIS A 1 194 ? -26.659 -24.619 16.198 1.00 50.09 194 HIS A O 1
ATOM 1544 N N . SER A 1 195 ? -25.005 -24.197 14.737 1.00 53.44 195 SER A N 1
ATOM 1545 C CA . SER A 1 195 ? -24.797 -25.602 14.365 1.00 53.44 195 SER A CA 1
ATOM 1546 C C . SER A 1 195 ? -24.010 -26.404 15.403 1.00 53.44 195 SER A C 1
ATOM 1548 O O . SER A 1 195 ? -24.234 -27.605 15.518 1.00 53.44 195 SER A O 1
ATOM 1550 N N . GLU A 1 196 ? -23.127 -25.759 16.170 1.00 52.44 196 GLU A N 1
ATOM 1551 C CA . GLU A 1 196 ? -22.405 -26.398 17.279 1.00 52.44 196 GLU A CA 1
ATOM 1552 C C . GLU A 1 196 ? -23.325 -26.592 18.488 1.00 52.44 196 GLU A C 1
ATOM 1554 O O . GLU A 1 196 ? -23.459 -27.714 18.971 1.00 52.44 196 GLU A O 1
ATOM 1559 N N . ASN A 1 197 ? -24.107 -25.573 18.861 1.00 52.03 197 ASN A N 1
ATOM 1560 C CA . ASN A 1 197 ? -25.087 -25.698 19.948 1.00 52.03 197 ASN A CA 1
ATOM 1561 C C . ASN A 1 197 ? -26.210 -26.713 19.659 1.00 52.03 197 ASN A C 1
ATOM 1563 O O . ASN A 1 197 ? -26.830 -27.216 20.587 1.00 52.03 197 ASN A O 1
ATOM 1567 N N . ALA A 1 198 ? -26.495 -27.012 18.387 1.00 55.97 198 ALA A N 1
ATOM 1568 C CA . ALA A 1 198 ? -27.475 -28.029 17.996 1.00 55.97 198 ALA A CA 1
ATOM 1569 C C . ALA A 1 198 ? -26.898 -29.457 17.940 1.00 55.97 198 ALA A C 1
ATOM 1571 O O . ALA A 1 198 ? -27.655 -30.401 17.743 1.00 55.97 198 ALA A O 1
ATOM 1572 N N . ARG A 1 199 ? -25.573 -29.623 18.053 1.00 53.47 199 ARG A N 1
ATOM 1573 C CA . ARG A 1 199 ? -24.911 -30.937 18.140 1.00 53.47 199 ARG A CA 1
ATOM 1574 C C . ARG A 1 199 ? -24.618 -31.361 19.577 1.00 53.47 199 ARG A C 1
ATOM 1576 O O . ARG A 1 199 ? -24.386 -32.542 19.807 1.00 53.47 199 ARG A O 1
ATOM 1583 N N . GLU A 1 200 ? -24.609 -30.411 20.505 1.00 51.22 200 GLU A N 1
ATOM 1584 C CA . GLU A 1 200 ? -24.381 -30.647 21.936 1.00 51.22 200 GLU A CA 1
ATOM 1585 C C . GLU A 1 200 ? -25.683 -30.781 22.752 1.00 51.22 200 GLU A C 1
ATOM 1587 O O . GLU A 1 200 ? -25.621 -31.027 23.956 1.00 51.22 200 GLU A O 1
ATOM 1592 N N . ALA A 1 201 ? -26.847 -30.648 22.105 1.00 51.16 201 ALA A N 1
ATOM 1593 C CA . ALA A 1 201 ? -28.179 -30.877 22.672 1.00 51.16 201 ALA A CA 1
ATOM 1594 C C . ALA A 1 201 ? -28.792 -32.172 22.123 1.00 51.16 201 ALA A C 1
ATOM 1596 O O . ALA A 1 201 ? -29.466 -32.874 22.910 1.00 51.16 201 ALA A O 1
#

Secondary structure (DSSP, 8-state):
-----HHHHHHHHHHHHHHHHHHHHHHHHHHHHHHHHHHHHHHHHHHHHHHHHHHHHHS-SGGGGGGGGHHHHHHHHHHHHHHHHHHHHHHHHHHHHHHHHTT---HHHHHHHTT--THHHHHHHHHHHHHHHHHHHHHHHHHHHHTT-HHHHHHHHHHHHHHHHHHHHHHHS-----HHHHHHHHHHHHHHHHHHHTT--

Solvent-accessible surface area (backbone atoms only — not comparable to full-atom values): 11202 Å² total; per-residue (Å²): 138,83,82,74,70,73,65,58,62,63,52,54,63,48,52,54,52,51,50,53,52,49,52,52,50,52,50,52,54,49,51,49,49,54,52,57,51,48,53,57,52,52,50,52,51,50,53,51,49,54,50,54,42,52,54,34,53,73,43,77,70,76,62,26,61,57,43,75,51,48,52,62,52,52,36,52,51,40,50,53,51,41,50,49,51,47,52,44,53,49,51,50,54,50,52,35,54,52,28,63,74,68,74,47,90,44,70,56,54,53,39,61,75,68,65,62,74,64,76,57,58,62,48,50,53,52,42,55,52,51,52,53,51,40,52,51,49,54,50,56,51,44,62,62,26,60,80,74,40,61,73,61,32,53,54,51,52,52,54,49,50,53,47,50,54,51,36,49,48,51,56,63,51,74,76,68,76,58,69,68,62,50,58,54,52,54,50,51,54,56,49,51,57,55,54,52,60,65,71,78,107

Nearest PDB structures (foldseek):
  3ja6-assembly1_I  TM=2.424E-01  e=8.051E+00  Escherichia coli

pLDDT: mean 76.11, std 15.1, range [41.09, 95.12]